Protein AF-A0A967T1H1-F1 (afdb_monomer)

Radius of gyration: 34.97 Å; Cα contacts (8 Å, |Δi|>4): 74; chains: 1; bounding box: 67×89×100 Å

Nearest PDB structures (foldseek):
  9bgm-assembly1_c  TM=2.180E-01  e=6.263E+00  Pseudomonas phage vB_PaeP_DEV

Mean predicted aligned error: 18.71 Å

Foldseek 3Di:
DDDDDDDDDDPDDPPDDDDDDDDPPDDDDDPDPPPPPPVVVVVLVVVLVVLCVVCVVLVHHSLQDPDDDPVCSVVVSVVSVVLSVVLVVVVVVVVVCQVVVQVVQLCCQPPVVVVCLVVVVDPDNDHDDNPDGDDDDDDRDDRDRDLVSLVVVLVVCVVVPVDDPLRSVCVSCVPDDSVVSVVVVVVVVVVVVVVVVVVVPPPPDPPDD

Secondary structure (DSSP, 8-state):
-------S-----TT-----PPPTTS-------------HHHHHHHHHHHHHHHHHHTT--GGGS----TTTHHHHHHHHHHHHHHHHHHHHHHHHHHHHHHHHHHHIIIIIHHHHHHTT-SS---PPPTT------PPPPPP---HHHHHHHHHHHHHHTSS-HHHHHHHH-TTS-HHHHHHHHHHHHHHHHHHHHHHTTTSSSSS--

Solvent-accessible surface area (backbone atoms only — not comparable to full-atom values): 13484 Å² total; per-residue (Å²): 136,86,81,85,80,89,71,92,80,87,78,87,59,100,82,71,81,83,82,81,84,77,67,95,89,63,82,80,91,72,90,76,77,84,70,81,80,73,58,62,68,60,53,51,52,51,50,52,52,51,50,39,52,52,31,51,76,71,73,39,73,63,78,65,59,73,88,73,44,89,86,47,39,67,61,52,52,50,52,52,51,55,50,50,57,51,49,55,51,48,54,56,47,50,58,52,46,57,55,51,50,47,55,49,51,50,44,40,61,72,54,47,49,57,52,36,42,75,67,63,76,44,95,63,77,80,75,74,59,97,81,68,77,82,86,86,83,77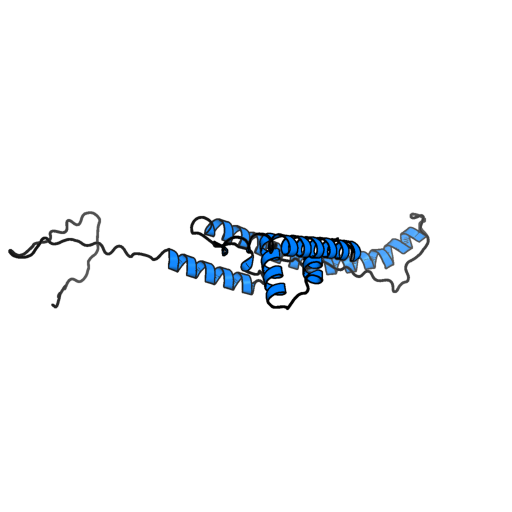,82,76,88,68,79,81,62,48,73,67,50,52,50,50,56,44,50,52,31,44,74,75,62,79,42,50,74,69,54,46,50,44,70,74,38,72,87,55,51,76,66,58,51,51,52,52,50,52,52,53,53,50,52,50,54,50,50,60,61,56,67,67,68,81,73,77,84,85,83,83,133

Sequence (209 aa):
MTIDADDEQLKLNPDTIINIKTDEGSDSASIQTLKPTVDIDKVIQLASSQISLWLTAKGIRPGAIGTMNKDSFASGVSKMIDESDTYESRVKQVEKYRKVEKEFWDKILKVYHPVWVANGAIDNSDIFTSTAYVQTVFPQPRPMQTRMELLKELDEAIGIGLESRRGALKALYPEWSDSEIDEKLAEIDAERTFNALFEVGDGEEQNRD

Structure (mmCIF, N/CA/C/O backbone):
data_AF-A0A967T1H1-F1
#
_entry.id   AF-A0A967T1H1-F1
#
loop_
_atom_site.group_PDB
_atom_site.id
_atom_site.type_symbol
_atom_site.label_atom_id
_atom_site.label_alt_id
_atom_site.label_comp_id
_atom_site.label_asym_id
_atom_site.label_entity_id
_atom_site.label_seq_id
_atom_site.pdbx_PDB_ins_code
_atom_site.Cartn_x
_atom_site.Cartn_y
_atom_site.Cartn_z
_atom_site.occupancy
_atom_site.B_iso_or_equiv
_atom_site.auth_seq_id
_atom_site.auth_comp_id
_atom_site.auth_asym_id
_atom_site.auth_atom_id
_atom_site.pdbx_PDB_model_num
ATOM 1 N N . MET A 1 1 ? -22.979 -22.324 57.900 1.00 33.91 1 MET A N 1
ATOM 2 C CA . MET A 1 1 ? -24.117 -23.236 57.691 1.00 33.91 1 MET A CA 1
ATOM 3 C C . MET A 1 1 ? -23.657 -24.245 56.662 1.00 33.91 1 MET A C 1
ATOM 5 O O . MET A 1 1 ? -23.422 -23.872 55.522 1.00 33.91 1 MET A O 1
ATOM 9 N N . THR A 1 2 ? -23.342 -25.450 57.114 1.00 29.55 2 THR A N 1
ATOM 10 C CA . THR A 1 2 ? -22.938 -26.575 56.270 1.00 29.55 2 THR A CA 1
ATOM 11 C C . THR A 1 2 ? -24.177 -27.089 55.551 1.00 29.55 2 THR A C 1
ATOM 13 O O . THR A 1 2 ? -25.144 -27.464 56.207 1.00 29.55 2 THR A O 1
ATOM 16 N N . ILE A 1 3 ? -24.168 -27.050 54.221 1.00 33.88 3 ILE A N 1
ATOM 17 C CA . ILE A 1 3 ? -25.129 -27.798 53.415 1.00 33.88 3 ILE A CA 1
ATOM 18 C C . ILE A 1 3 ? -24.412 -29.098 53.079 1.00 33.88 3 ILE A C 1
ATOM 20 O O . ILE A 1 3 ? -23.530 -29.112 52.223 1.00 33.88 3 ILE A O 1
ATOM 24 N N . ASP A 1 4 ? -24.730 -30.141 53.839 1.00 35.09 4 ASP A N 1
ATOM 25 C CA . ASP A 1 4 ? -24.382 -31.513 53.487 1.00 35.09 4 ASP A CA 1
ATOM 26 C C . ASP A 1 4 ? -25.378 -31.948 52.412 1.00 35.09 4 ASP A C 1
ATOM 28 O O . ASP A 1 4 ? -26.580 -32.045 52.667 1.00 35.09 4 ASP A O 1
ATOM 32 N N . ALA A 1 5 ? -24.889 -32.111 51.188 1.00 39.16 5 ALA A N 1
ATOM 33 C CA . ALA A 1 5 ? -25.647 -32.668 50.081 1.00 39.16 5 ALA A CA 1
ATOM 34 C C . ALA A 1 5 ? -24.894 -33.910 49.611 1.00 39.16 5 ALA A C 1
ATOM 36 O O . ALA A 1 5 ? -24.026 -33.840 48.743 1.00 39.16 5 ALA A O 1
ATOM 37 N N . ASP A 1 6 ? -25.202 -35.024 50.263 1.00 42.44 6 ASP A N 1
ATOM 38 C CA . ASP A 1 6 ? -24.788 -36.355 49.849 1.00 42.44 6 ASP A CA 1
ATOM 39 C C . ASP A 1 6 ? -25.800 -36.831 48.799 1.00 42.44 6 ASP A C 1
ATOM 41 O O . ASP A 1 6 ? -26.953 -37.084 49.143 1.00 42.44 6 ASP A O 1
ATOM 45 N N . ASP A 1 7 ? -25.417 -36.859 47.518 1.00 42.22 7 ASP A N 1
ATOM 46 C CA . ASP A 1 7 ? -25.949 -37.871 46.598 1.00 42.22 7 ASP A CA 1
ATOM 47 C C . ASP A 1 7 ? -25.083 -37.997 45.335 1.00 42.22 7 ASP A C 1
ATOM 49 O O . ASP A 1 7 ? -25.015 -37.116 44.465 1.00 42.22 7 ASP A O 1
ATOM 53 N N . GLU A 1 8 ? -24.399 -39.132 45.242 1.00 42.75 8 GLU A N 1
ATOM 54 C CA . GLU A 1 8 ? -23.723 -39.601 44.044 1.00 42.75 8 GLU A CA 1
ATOM 55 C C . GLU A 1 8 ? -24.776 -39.921 42.961 1.00 42.75 8 GLU A C 1
ATOM 57 O O . GLU A 1 8 ? -25.656 -40.747 43.162 1.00 42.75 8 GLU A O 1
ATOM 62 N N . GLN A 1 9 ? -24.617 -39.352 41.757 1.00 40.56 9 GLN A N 1
ATOM 63 C CA . GLN A 1 9 ? -25.356 -39.682 40.515 1.00 40.56 9 GLN A CA 1
ATOM 64 C C . GLN A 1 9 ? -26.673 -38.937 40.213 1.00 40.56 9 GLN A C 1
ATOM 66 O O . GLN A 1 9 ? -27.691 -39.534 39.861 1.00 40.56 9 GLN A O 1
ATOM 71 N N . LEU A 1 10 ? -26.622 -37.608 40.110 1.00 40.12 10 LEU A N 1
ATOM 72 C CA . LEU A 1 10 ? -27.646 -36.853 39.373 1.00 40.12 10 LEU A CA 1
ATOM 73 C C . LEU A 1 10 ? -27.460 -36.987 37.845 1.00 40.12 10 LEU A C 1
ATOM 75 O O . LEU A 1 10 ? -26.842 -36.149 37.189 1.00 40.12 10 LEU A O 1
ATOM 79 N N . LYS A 1 11 ? -28.024 -38.049 37.252 1.00 45.75 11 LYS A N 1
ATOM 80 C CA . LYS A 1 11 ? -28.334 -38.103 35.810 1.00 45.75 11 LYS A CA 1
ATOM 81 C C . LYS A 1 11 ? -29.715 -37.490 35.572 1.00 45.75 11 LYS A C 1
ATOM 83 O O . LYS A 1 11 ? -30.735 -38.119 35.836 1.00 45.75 11 LYS A O 1
ATOM 88 N N . LEU A 1 12 ? -29.742 -36.261 35.063 1.00 51.34 12 LEU A N 1
ATOM 89 C CA . LEU A 1 12 ? -30.973 -35.554 34.701 1.00 51.34 12 LEU A CA 1
ATOM 90 C C . LEU A 1 12 ? -31.535 -36.088 33.372 1.00 51.34 12 LEU A C 1
ATOM 92 O O . LEU A 1 12 ? -30.901 -35.955 32.327 1.00 51.34 12 LEU A O 1
ATOM 96 N N . ASN A 1 13 ? -32.732 -36.678 33.433 1.00 39.47 13 ASN A N 1
ATOM 97 C CA . ASN A 1 13 ? -33.585 -37.030 32.294 1.00 39.47 13 ASN A CA 1
ATOM 98 C C . ASN A 1 13 ? -34.817 -36.093 32.263 1.00 39.47 13 ASN A C 1
ATOM 100 O O . ASN A 1 13 ? -35.142 -35.500 33.292 1.00 39.47 13 ASN A O 1
ATOM 104 N N . PRO A 1 14 ? -35.519 -35.949 31.121 1.00 46.34 14 PRO A N 1
ATOM 105 C CA . PRO A 1 14 ? -36.507 -34.880 30.900 1.00 46.34 14 PRO A CA 1
ATOM 106 C C . PRO A 1 14 ? -37.781 -34.932 31.762 1.00 46.34 14 PRO A C 1
ATOM 108 O O . PRO A 1 14 ? -38.516 -33.952 31.780 1.00 46.34 14 PRO A O 1
ATOM 111 N N . ASP A 1 15 ? -38.026 -36.031 32.480 1.00 40.38 15 ASP A N 1
ATOM 112 C CA . ASP A 1 15 ? -39.250 -36.263 33.267 1.00 40.38 15 ASP A CA 1
ATOM 113 C C . ASP A 1 15 ? -39.022 -36.237 34.791 1.00 40.38 15 ASP A C 1
ATOM 115 O O . ASP A 1 15 ? -39.793 -36.808 35.566 1.00 40.38 15 ASP A O 1
ATOM 119 N N . THR A 1 16 ? -37.963 -35.583 35.273 1.00 47.4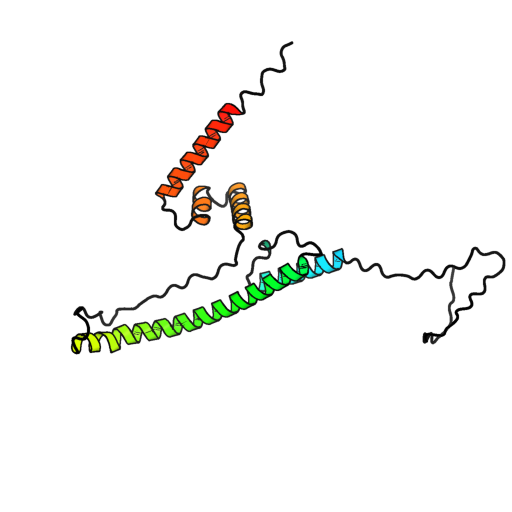7 16 THR A N 1
ATOM 120 C CA . THR A 1 16 ? -37.719 -35.501 36.720 1.00 47.47 16 THR A CA 1
ATOM 121 C C . THR A 1 16 ? -38.554 -34.387 37.362 1.00 47.47 16 THR A C 1
ATOM 123 O O . THR A 1 16 ? -38.209 -33.208 37.290 1.00 47.47 16 THR A O 1
ATOM 126 N N . ILE A 1 17 ? -39.635 -34.763 38.053 1.00 47.03 17 ILE A N 1
ATOM 127 C CA . ILE A 1 17 ? -40.359 -33.878 38.978 1.00 47.03 17 ILE A CA 1
ATOM 128 C C . ILE A 1 17 ? -39.532 -33.758 40.264 1.00 47.03 17 ILE A C 1
ATOM 130 O O . ILE A 1 17 ? -39.438 -34.702 41.048 1.00 47.03 17 ILE A O 1
ATOM 134 N N . ILE A 1 18 ? -38.927 -32.591 40.486 1.00 54.41 18 ILE A N 1
ATOM 135 C CA . ILE A 1 18 ? -38.198 -32.279 41.720 1.00 54.41 18 ILE A CA 1
ATOM 136 C C . ILE A 1 18 ? -39.224 -31.857 42.777 1.00 54.41 18 ILE A C 1
ATOM 138 O O . ILE A 1 18 ? -39.737 -30.740 42.743 1.00 54.41 18 ILE A O 1
ATOM 142 N N . ASN A 1 19 ? -39.542 -32.754 43.711 1.00 49.72 19 ASN A N 1
ATOM 143 C CA . ASN A 1 19 ? -40.401 -32.437 44.852 1.00 49.72 19 ASN A CA 1
ATOM 144 C C . ASN A 1 19 ? -39.545 -31.897 46.003 1.00 49.72 19 ASN A C 1
ATOM 146 O O . ASN A 1 19 ? -38.902 -32.659 46.724 1.00 49.72 19 ASN A O 1
ATOM 150 N N . ILE A 1 20 ? -39.538 -30.576 46.168 1.00 56.19 20 ILE A N 1
ATOM 151 C CA . ILE A 1 20 ? -38.845 -29.907 47.271 1.00 56.19 20 ILE A CA 1
ATOM 152 C C . ILE A 1 20 ? -39.783 -29.910 48.479 1.00 56.19 20 ILE A C 1
ATOM 154 O O . ILE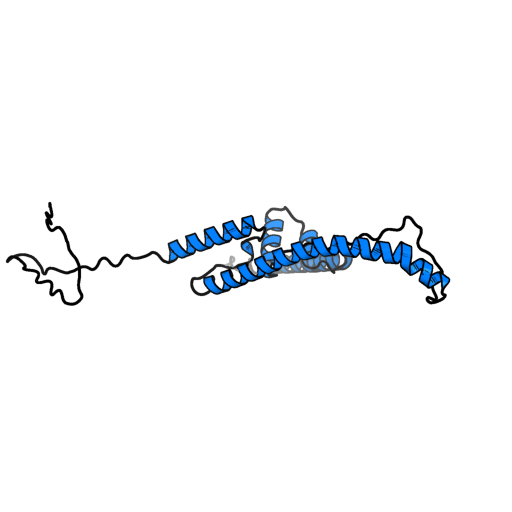 A 1 20 ? -40.810 -29.235 48.472 1.00 56.19 20 ILE A O 1
ATOM 158 N N . LYS A 1 21 ? -39.448 -30.685 49.515 1.00 48.69 21 LYS A N 1
ATOM 159 C CA . LYS A 1 21 ? -40.119 -30.582 50.816 1.00 48.69 21 LYS A CA 1
ATOM 160 C C . LYS A 1 21 ? -39.509 -29.420 51.596 1.00 48.69 21 LYS A C 1
ATOM 162 O O . LYS A 1 21 ? -38.318 -29.440 51.889 1.00 48.69 21 LYS A O 1
ATOM 167 N N . THR A 1 22 ? -40.323 -28.427 51.925 1.00 47.31 22 THR A N 1
ATOM 168 C CA . THR A 1 22 ? -40.002 -27.363 52.884 1.00 47.31 22 THR A CA 1
ATOM 169 C C . THR A 1 22 ? -40.418 -27.805 54.284 1.00 47.31 22 THR A C 1
ATOM 171 O O . THR A 1 22 ? -41.558 -28.224 54.474 1.00 47.31 22 THR A O 1
ATOM 174 N N . ASP A 1 23 ? -39.510 -27.711 55.258 1.00 46.59 23 ASP A N 1
ATOM 175 C CA . ASP A 1 23 ? -39.850 -27.878 56.676 1.00 46.59 23 ASP A CA 1
ATOM 176 C C . ASP A 1 23 ? -40.586 -26.624 57.184 1.00 46.59 23 ASP A C 1
ATOM 178 O O . ASP A 1 23 ? -40.265 -25.494 56.784 1.00 46.59 23 ASP A O 1
ATOM 182 N N . GLU A 1 24 ? -41.600 -26.832 58.031 1.00 48.62 24 GLU A N 1
ATOM 183 C CA . GLU A 1 24 ? -42.488 -25.785 58.554 1.00 48.62 24 GLU A CA 1
ATOM 184 C C . GLU A 1 24 ? -41.688 -24.706 59.300 1.00 48.62 24 GLU A C 1
ATOM 186 O O . GLU A 1 24 ? -41.201 -24.915 60.410 1.00 48.62 24 GLU A O 1
ATOM 191 N N . GLY A 1 25 ? -41.564 -23.530 58.675 1.00 53.28 25 GLY A N 1
ATOM 192 C CA . GLY A 1 25 ? -40.903 -22.354 59.252 1.00 53.28 25 GLY A CA 1
ATOM 193 C C . GLY A 1 25 ? -39.890 -21.645 58.349 1.00 53.28 25 GLY A C 1
ATOM 194 O O . GLY A 1 25 ? -39.304 -20.657 58.785 1.00 53.28 25 GLY A O 1
ATOM 195 N N . SER A 1 26 ? -39.675 -22.102 57.112 1.00 50.41 26 SER A N 1
ATOM 196 C CA . SER A 1 26 ? -38.755 -21.454 56.165 1.00 50.41 26 SER A CA 1
ATOM 197 C C . SER A 1 26 ? -39.477 -20.848 54.957 1.00 50.41 26 SER A C 1
ATOM 199 O O . SER A 1 26 ? -40.355 -21.477 54.364 1.00 50.41 26 SER A O 1
ATOM 201 N N . ASP A 1 27 ? -39.113 -19.605 54.621 1.00 55.31 27 ASP A N 1
ATOM 202 C CA . ASP A 1 27 ? -39.604 -18.881 53.446 1.00 55.31 27 ASP A CA 1
ATOM 203 C C . ASP A 1 27 ? -39.364 -19.696 52.166 1.00 55.31 27 ASP A C 1
ATOM 205 O O . ASP A 1 27 ? -38.315 -20.312 51.981 1.00 55.31 27 ASP A O 1
ATOM 209 N N . SER A 1 28 ? -40.370 -19.686 51.290 1.00 51.50 28 SER A N 1
ATOM 210 C CA . SER A 1 28 ? -40.484 -20.435 50.032 1.00 51.50 28 SER A CA 1
ATOM 211 C C . SER A 1 28 ? -39.150 -20.788 49.353 1.00 51.50 28 SER A C 1
ATOM 213 O O . SER A 1 28 ? -38.421 -19.904 48.893 1.00 51.50 28 SER A O 1
ATOM 215 N N . ALA A 1 29 ? -38.871 -22.087 49.206 1.00 52.75 29 ALA A N 1
ATOM 216 C CA . ALA A 1 29 ? -37.722 -22.580 48.453 1.00 52.75 29 ALA A CA 1
ATOM 217 C C . ALA A 1 29 ? -37.815 -22.149 46.976 1.00 52.75 29 ALA A C 1
ATOM 219 O O . ALA A 1 29 ? -38.695 -22.590 46.238 1.00 52.75 29 ALA A O 1
ATOM 220 N N . SER A 1 30 ? -36.899 -21.278 46.542 1.00 54.66 30 SER A N 1
ATOM 221 C CA . SER A 1 30 ? -36.782 -20.842 45.148 1.00 54.66 30 SER A CA 1
ATOM 222 C C . SER A 1 30 ? -35.631 -21.579 44.463 1.00 54.66 30 SER A C 1
ATOM 224 O O . SER A 1 30 ? -34.483 -21.514 44.900 1.00 54.66 30 SER A O 1
ATOM 226 N N . ILE A 1 31 ? -35.926 -22.285 43.368 1.00 54.78 31 ILE A N 1
ATOM 227 C CA . ILE A 1 31 ? -34.895 -22.833 42.479 1.00 54.78 31 ILE A CA 1
ATOM 228 C C . ILE A 1 31 ? -34.315 -21.654 41.697 1.00 54.78 31 ILE A C 1
ATOM 230 O O . ILE A 1 31 ? -34.855 -21.239 40.671 1.00 54.78 31 ILE A O 1
ATOM 234 N N . GLN A 1 32 ? -33.227 -21.073 42.196 1.00 55.12 32 GLN A N 1
ATOM 235 C CA . GLN A 1 32 ? -32.485 -20.067 41.447 1.00 55.12 32 GLN A CA 1
ATOM 236 C C . GLN A 1 32 ? -31.586 -20.781 40.439 1.00 55.12 32 GLN A C 1
ATOM 238 O O . GLN A 1 32 ? -30.546 -21.339 40.782 1.00 55.12 32 GLN A O 1
ATOM 243 N N . THR A 1 33 ? -31.985 -20.778 39.169 1.00 59.50 33 THR A N 1
ATOM 244 C CA . THR A 1 33 ? -31.076 -21.143 38.081 1.00 59.50 33 THR A CA 1
ATOM 245 C C . THR A 1 33 ? -29.938 -20.128 38.035 1.00 59.50 33 THR A C 1
ATOM 247 O O . THR A 1 33 ? -30.158 -18.977 37.649 1.00 59.50 33 THR A O 1
ATOM 250 N N . LEU A 1 34 ? -28.723 -20.557 38.384 1.00 51.47 34 LEU A N 1
ATOM 251 C CA . LEU A 1 34 ? -27.481 -19.875 38.025 1.00 51.47 34 LEU A CA 1
ATOM 252 C C . LEU A 1 34 ? -27.396 -19.842 36.495 1.00 51.47 34 LEU A C 1
ATOM 254 O O . LEU A 1 34 ? -26.854 -20.749 35.870 1.00 51.47 34 LEU A O 1
ATOM 258 N N . LYS A 1 35 ? -27.973 -18.814 35.867 1.00 54.38 35 LYS A N 1
ATOM 259 C CA . LYS A 1 35 ? -27.638 -18.493 34.481 1.00 54.38 35 LYS A CA 1
ATOM 260 C C . LYS A 1 35 ? -26.206 -17.966 34.514 1.00 54.38 35 LYS A C 1
ATOM 262 O O . LYS A 1 35 ? -26.003 -16.906 35.107 1.00 54.38 35 LYS A O 1
ATOM 267 N N . PRO A 1 36 ? -25.213 -18.659 33.929 1.00 58.03 36 PRO A N 1
ATOM 268 C CA . PRO A 1 36 ? -23.896 -18.067 33.793 1.00 58.03 36 PRO A CA 1
ATOM 269 C C . PRO A 1 36 ? -24.061 -16.807 32.944 1.00 58.03 36 PRO A C 1
ATOM 271 O O . PRO A 1 36 ? -24.404 -16.875 31.763 1.00 58.03 36 PRO A O 1
ATOM 274 N N . THR A 1 37 ? -23.879 -15.640 33.556 1.00 54.41 37 THR A N 1
ATOM 275 C CA . THR A 1 37 ? -23.784 -14.377 32.833 1.00 54.41 37 THR A CA 1
ATOM 276 C C . THR A 1 37 ? -22.439 -14.390 32.128 1.00 54.41 37 THR A C 1
ATOM 278 O O . THR A 1 37 ? -21.430 -13.952 32.679 1.00 54.41 37 THR A O 1
ATOM 281 N N . VAL A 1 38 ? -22.392 -14.988 30.938 1.00 63.84 38 VAL A N 1
ATOM 282 C CA . VAL A 1 38 ? -21.219 -14.864 30.080 1.00 63.84 38 VAL A CA 1
ATOM 283 C C . VAL A 1 38 ? -21.150 -13.400 29.683 1.00 63.84 38 VAL A C 1
ATOM 285 O O . VAL A 1 38 ? -22.056 -12.875 29.039 1.00 63.84 38 VAL A O 1
ATOM 288 N N . ASP A 1 39 ? -20.100 -12.729 30.137 1.00 71.38 39 ASP A N 1
ATOM 289 C CA . ASP A 1 39 ? -19.837 -11.338 29.807 1.00 71.38 39 ASP A CA 1
ATOM 290 C C . ASP A 1 39 ? -19.382 -11.272 28.342 1.00 71.38 39 ASP A C 1
ATOM 292 O O . ASP A 1 39 ? -18.203 -11.430 28.016 1.00 71.38 39 ASP A O 1
ATOM 296 N N . ILE A 1 40 ? -20.360 -11.140 27.443 1.00 71.88 40 ILE A N 1
ATOM 297 C CA . ILE A 1 40 ? -20.157 -11.113 25.990 1.00 71.88 40 ILE A CA 1
ATOM 298 C C . ILE A 1 40 ? -19.193 -9.981 25.610 1.00 71.88 40 ILE A C 1
ATOM 300 O O . ILE A 1 40 ? -18.413 -10.134 24.674 1.00 71.88 40 ILE A O 1
ATOM 304 N N . ASP A 1 41 ? -19.201 -8.871 26.350 1.00 74.44 41 ASP A N 1
ATOM 305 C CA . ASP A 1 41 ? -18.308 -7.739 26.108 1.00 74.44 41 ASP A CA 1
ATOM 306 C C . ASP A 1 41 ? -16.844 -8.116 26.343 1.00 74.44 41 ASP A C 1
ATOM 308 O O . ASP A 1 41 ? -15.994 -7.840 25.495 1.00 74.44 41 ASP A O 1
ATOM 312 N N . LYS A 1 42 ? -16.547 -8.854 27.420 1.00 75.62 42 LYS A N 1
ATOM 313 C CA . LYS A 1 42 ? -15.188 -9.365 27.668 1.00 75.62 42 LYS A CA 1
ATOM 314 C C . LYS A 1 42 ? -14.735 -10.383 26.626 1.00 75.62 42 LYS A C 1
ATOM 316 O O . LYS A 1 42 ? -13.568 -10.380 26.238 1.00 75.62 42 LYS A O 1
ATOM 321 N N . VAL A 1 43 ? -15.635 -11.249 26.158 1.00 76.00 43 VAL A N 1
ATOM 322 C CA . VAL A 1 43 ? -15.308 -12.235 25.113 1.00 76.00 43 VAL A CA 1
ATOM 323 C C . VAL A 1 43 ? -15.000 -11.537 23.788 1.00 76.00 43 VAL A C 1
ATOM 325 O O . VAL A 1 43 ? -14.018 -11.878 23.131 1.00 76.00 43 VAL A O 1
ATOM 328 N N . ILE A 1 44 ? -15.783 -10.520 23.421 1.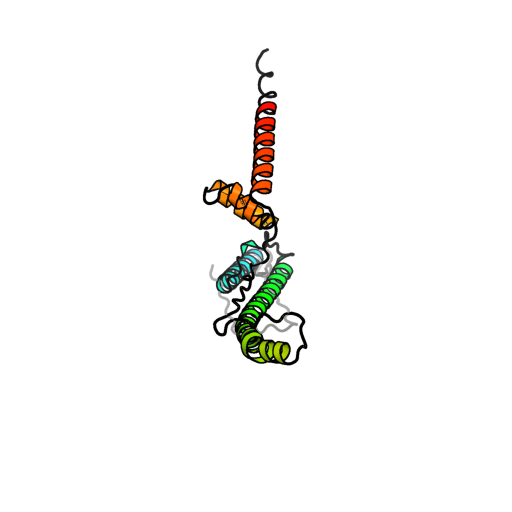00 73.81 44 ILE A N 1
ATOM 329 C CA . ILE A 1 44 ? -15.539 -9.720 22.215 1.00 73.81 44 ILE A CA 1
ATOM 330 C C . ILE A 1 44 ? -14.237 -8.931 22.347 1.00 73.81 44 ILE A C 1
ATOM 332 O O . ILE A 1 44 ? -13.443 -8.920 21.413 1.00 73.81 44 ILE A O 1
ATOM 336 N N . GLN A 1 45 ? -13.954 -8.347 23.512 1.00 78.19 45 GLN A N 1
ATOM 337 C CA . GLN A 1 45 ? -12.693 -7.645 23.752 1.00 78.19 45 GLN A CA 1
ATOM 338 C C . GLN A 1 45 ? -11.479 -8.577 23.612 1.00 78.19 45 GLN A C 1
ATOM 340 O O . GLN A 1 45 ? -10.477 -8.206 22.995 1.00 78.19 45 GLN A O 1
ATOM 345 N N . LEU A 1 46 ? -11.575 -9.805 24.129 1.00 80.25 46 LEU A N 1
ATOM 346 C CA . LEU A 1 46 ? -10.530 -10.812 23.968 1.00 80.25 46 LEU A CA 1
ATOM 347 C C . LEU A 1 46 ? -10.355 -11.196 22.492 1.00 80.25 46 LEU A C 1
ATOM 349 O O . LEU A 1 46 ? -9.224 -11.227 22.005 1.00 80.25 46 LEU A O 1
ATOM 353 N N . ALA A 1 47 ? -11.452 -11.424 21.768 1.00 75.25 47 ALA A N 1
ATOM 354 C CA . ALA A 1 47 ? -11.421 -11.755 20.346 1.00 75.25 47 ALA A CA 1
ATOM 355 C C . ALA A 1 47 ? -10.794 -10.624 19.509 1.00 75.25 47 ALA A C 1
ATOM 357 O O . ALA A 1 47 ? -9.889 -10.879 18.716 1.00 75.25 47 ALA A O 1
ATOM 358 N N . SER A 1 48 ? -11.175 -9.367 19.753 1.00 72.50 48 SER A N 1
ATOM 359 C CA . SER A 1 48 ? -10.559 -8.188 19.129 1.00 72.50 48 SER A CA 1
ATOM 360 C C . SER A 1 48 ? -9.053 -8.116 19.394 1.00 72.50 48 SER A C 1
ATOM 362 O O . SER A 1 48 ? -8.278 -7.801 18.487 1.00 72.50 48 SER A O 1
ATOM 364 N N . SER A 1 49 ? -8.614 -8.445 20.615 1.00 78.00 49 SER A N 1
ATOM 365 C CA . SER A 1 49 ? -7.190 -8.447 20.978 1.00 78.00 49 SER A CA 1
ATOM 366 C C . SER A 1 49 ? -6.396 -9.520 20.223 1.00 78.00 49 SER A C 1
ATOM 368 O O . SER A 1 49 ? -5.304 -9.251 19.723 1.00 78.00 49 SER A O 1
ATOM 370 N N . GLN A 1 50 ? -6.969 -10.716 20.065 1.00 79.06 50 GLN A N 1
ATOM 371 C CA . GLN A 1 50 ? -6.339 -11.835 19.362 1.00 79.06 50 GLN A CA 1
ATOM 372 C C . GLN A 1 50 ? -6.256 -11.581 17.857 1.00 79.06 50 GLN A C 1
ATOM 374 O O . GLN A 1 50 ? -5.226 -11.856 17.245 1.00 79.06 50 GLN A O 1
ATOM 379 N N . ILE A 1 51 ? -7.303 -10.998 17.270 1.00 74.06 51 ILE A N 1
ATOM 380 C CA . ILE A 1 51 ? -7.320 -10.610 15.856 1.00 74.06 51 ILE A CA 1
ATOM 381 C C . ILE A 1 51 ? -6.308 -9.493 15.604 1.00 74.06 51 ILE A C 1
ATOM 383 O O . ILE A 1 51 ? -5.515 -9.593 14.675 1.00 74.06 51 ILE A O 1
ATOM 387 N N . SER A 1 52 ? -6.244 -8.480 16.470 1.00 72.44 52 SER A N 1
ATOM 388 C CA . SER A 1 52 ? -5.245 -7.407 16.363 1.00 72.44 52 SER A CA 1
ATOM 389 C C . SER A 1 52 ? -3.809 -7.938 16.451 1.00 72.44 52 SER A C 1
ATOM 391 O O . SER A 1 52 ? -2.936 -7.503 15.696 1.00 72.4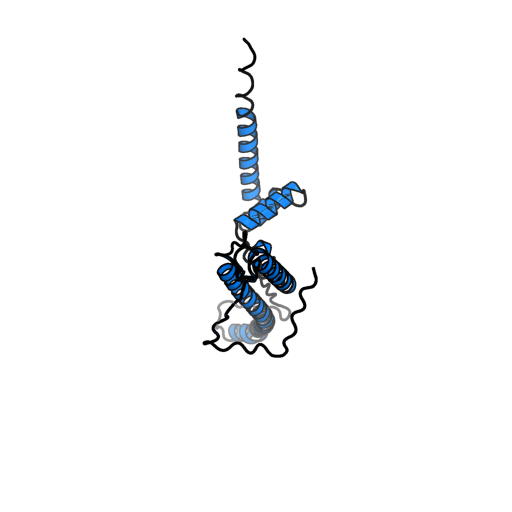4 52 SER A O 1
ATOM 393 N N . LEU A 1 53 ? -3.561 -8.914 17.330 1.00 78.50 53 LEU A N 1
ATOM 394 C CA . LEU A 1 53 ? -2.268 -9.589 17.437 1.00 78.50 53 LEU A CA 1
ATOM 395 C C . LEU A 1 53 ? -1.940 -10.394 16.170 1.00 78.50 53 LEU A C 1
ATOM 397 O O . LEU A 1 53 ? -0.825 -10.303 15.658 1.00 78.50 53 LEU A O 1
ATOM 401 N N . TRP A 1 54 ? -2.907 -11.144 15.638 1.00 76.81 54 TRP A N 1
ATOM 402 C CA . TRP A 1 54 ? -2.747 -11.910 14.400 1.00 76.81 54 TRP A CA 1
ATOM 403 C C . TRP A 1 54 ? -2.469 -11.006 13.191 1.00 76.81 54 TRP A C 1
ATOM 405 O O . TRP A 1 54 ? -1.554 -11.280 12.418 1.00 76.81 54 TRP A O 1
ATOM 415 N N . LEU A 1 55 ? -3.183 -9.884 13.074 1.00 68.38 55 LEU A N 1
ATOM 416 C CA . LEU A 1 55 ? -2.976 -8.886 12.022 1.00 68.38 55 LEU A CA 1
ATOM 417 C C . LEU A 1 55 ? -1.598 -8.232 12.121 1.00 68.38 55 LEU A C 1
ATOM 419 O O . LEU A 1 55 ? -0.889 -8.136 11.120 1.00 68.38 55 LEU A O 1
ATOM 423 N N . THR A 1 56 ? -1.173 -7.879 13.336 1.00 69.69 56 THR A N 1
ATOM 424 C CA . THR A 1 56 ? 0.175 -7.349 13.580 1.00 69.69 56 THR A CA 1
ATOM 425 C C . THR A 1 56 ? 1.243 -8.366 13.167 1.00 69.69 56 THR A C 1
ATOM 427 O O . THR A 1 56 ? 2.215 -8.002 12.508 1.00 69.69 56 THR A O 1
ATOM 430 N N . ALA A 1 57 ? 1.040 -9.654 13.465 1.00 72.25 57 ALA A N 1
ATOM 431 C CA . ALA A 1 57 ? 1.941 -10.726 13.037 1.00 72.25 57 ALA A CA 1
ATOM 432 C C . ALA A 1 57 ? 1.971 -10.924 11.507 1.00 72.25 57 ALA A C 1
ATOM 434 O O . ALA A 1 57 ? 2.968 -11.404 10.968 1.00 72.25 57 ALA A O 1
ATOM 435 N N . LYS A 1 58 ? 0.902 -10.539 10.802 1.00 66.12 58 LYS A N 1
ATOM 436 C CA . LYS A 1 58 ? 0.792 -10.563 9.334 1.00 66.12 58 LYS A CA 1
ATOM 437 C C . LYS A 1 58 ? 1.194 -9.245 8.660 1.00 66.12 58 LYS A C 1
ATOM 439 O O . LYS A 1 58 ? 1.179 -9.168 7.435 1.00 66.12 58 LYS A O 1
ATOM 444 N N . GLY A 1 59 ? 1.599 -8.231 9.428 1.00 60.91 59 GLY A N 1
ATOM 445 C CA . GLY A 1 59 ? 2.023 -6.926 8.909 1.00 60.91 59 GLY A CA 1
ATOM 446 C C . GLY A 1 59 ? 0.874 -5.986 8.523 1.00 60.91 59 GLY A C 1
ATOM 447 O O . GLY A 1 59 ? 1.112 -4.973 7.868 1.00 60.91 59 GLY A O 1
ATOM 448 N N . ILE A 1 60 ? -0.358 -6.293 8.932 1.00 64.88 60 ILE A N 1
ATOM 449 C CA . ILE A 1 60 ? -1.546 -5.468 8.691 1.00 64.88 60 ILE A CA 1
ATOM 450 C C . ILE A 1 60 ? -1.797 -4.641 9.952 1.00 64.88 60 ILE A C 1
ATOM 452 O O . ILE A 1 60 ? -1.983 -5.189 11.038 1.00 64.88 60 ILE A O 1
ATOM 456 N N . ARG A 1 61 ? -1.766 -3.307 9.833 1.00 60.34 61 ARG A N 1
ATOM 457 C CA . ARG A 1 61 ? -1.994 -2.418 10.981 1.00 60.34 61 ARG A CA 1
ATOM 458 C C . ARG A 1 61 ? -3.464 -2.513 11.428 1.00 60.34 61 ARG A C 1
ATOM 460 O O . ARG A 1 61 ? -4.340 -2.225 10.617 1.00 60.34 61 ARG A O 1
ATOM 467 N N . PRO A 1 62 ? -3.752 -2.833 12.706 1.00 53.56 62 PRO A N 1
ATOM 468 C CA . PRO A 1 62 ? -5.127 -2.963 13.209 1.00 53.56 62 PRO A CA 1
ATOM 469 C C . PRO A 1 62 ? -5.945 -1.662 13.198 1.00 53.56 62 PRO A C 1
ATOM 471 O O . PRO A 1 62 ? -7.161 -1.710 13.344 1.00 53.56 62 PRO A O 1
ATOM 474 N N . GLY A 1 63 ? -5.293 -0.505 13.028 1.00 53.78 63 GLY A N 1
ATOM 475 C CA . GLY A 1 63 ? -5.933 0.815 13.038 1.00 53.78 63 GLY A CA 1
ATOM 476 C C . GLY A 1 63 ? -6.870 1.101 11.860 1.00 53.78 63 GLY A C 1
ATOM 477 O O . GLY A 1 63 ? -7.489 2.154 11.861 1.00 53.78 63 GLY A O 1
ATOM 478 N N . ALA A 1 64 ? -6.983 0.184 10.891 1.00 51.44 64 ALA A N 1
ATOM 479 C CA . ALA A 1 64 ? -7.851 0.315 9.718 1.00 51.44 64 ALA A CA 1
ATOM 480 C C . ALA A 1 64 ? -9.354 0.107 10.007 1.00 51.44 64 ALA A C 1
ATOM 482 O O . ALA A 1 64 ? -10.178 0.131 9.090 1.00 51.44 64 ALA A O 1
ATOM 483 N N . ILE A 1 65 ? -9.721 -0.197 11.259 1.00 52.44 65 ILE A N 1
ATOM 484 C CA . ILE A 1 65 ? -11.101 -0.517 11.620 1.00 52.44 65 ILE A CA 1
ATOM 485 C C . ILE A 1 65 ? -11.521 0.310 12.829 1.00 52.44 65 ILE A C 1
ATOM 487 O O . ILE A 1 65 ? -11.076 0.088 13.955 1.00 52.44 65 ILE A O 1
ATOM 491 N N . GLY A 1 66 ? -12.413 1.269 12.570 1.00 55.88 66 GLY A N 1
ATOM 492 C CA . GLY A 1 66 ? -13.135 2.017 13.592 1.00 55.88 66 GLY A CA 1
ATOM 493 C C . GLY A 1 66 ? -13.767 1.108 14.650 1.00 55.88 66 GLY A C 1
ATOM 494 O O . GLY A 1 66 ? -13.966 -0.086 14.433 1.00 55.88 66 GLY A O 1
ATOM 495 N N . THR A 1 67 ? -14.073 1.690 15.809 1.00 57.16 67 THR A N 1
ATOM 496 C CA . THR A 1 67 ? -14.633 1.026 16.997 1.00 57.16 67 THR A CA 1
ATOM 497 C C . THR A 1 67 ? -15.576 -0.131 16.647 1.00 57.16 67 THR A C 1
ATOM 499 O O . THR A 1 67 ? -16.698 0.065 16.178 1.00 57.16 67 THR A O 1
ATOM 502 N N . MET A 1 68 ? -15.095 -1.360 16.855 1.00 59.00 68 MET A N 1
ATOM 503 C CA . MET A 1 68 ? -15.857 -2.577 16.595 1.00 59.00 68 MET A CA 1
ATOM 504 C C . MET A 1 68 ? -16.981 -2.703 17.628 1.00 59.00 68 MET A C 1
ATOM 506 O O . MET A 1 68 ? -16.738 -3.065 18.778 1.00 59.00 68 MET A O 1
ATOM 510 N N . ASN A 1 69 ? -18.215 -2.415 17.217 1.00 58.78 69 ASN A N 1
ATOM 511 C CA . ASN A 1 69 ? -19.413 -2.720 17.996 1.00 58.78 69 ASN A CA 1
ATOM 512 C C . ASN A 1 69 ? -19.849 -4.171 17.732 1.00 58.78 69 ASN A C 1
ATOM 514 O O . ASN A 1 69 ? -19.496 -4.753 16.703 1.00 58.78 69 ASN A O 1
ATOM 518 N N . LYS A 1 70 ? -20.647 -4.762 18.638 1.00 57.22 70 LYS A N 1
ATOM 519 C CA . LYS A 1 70 ? -21.112 -6.165 18.534 1.00 57.22 70 LYS A CA 1
ATOM 520 C C . LYS A 1 70 ? -21.738 -6.499 17.172 1.00 57.22 70 LYS A C 1
ATOM 522 O O . LYS A 1 70 ? -21.527 -7.597 16.667 1.00 57.22 70 LYS A O 1
ATOM 527 N N . ASP A 1 71 ? -22.425 -5.536 16.560 1.00 62.25 71 ASP A N 1
ATOM 528 C CA . ASP A 1 71 ? -23.102 -5.708 15.269 1.00 62.25 71 ASP A CA 1
ATOM 529 C C . ASP A 1 71 ? -22.157 -5.617 14.058 1.00 62.25 71 ASP A C 1
ATOM 531 O O . ASP A 1 71 ? -22.419 -6.215 13.016 1.00 62.25 71 ASP A O 1
ATOM 535 N N . SER A 1 72 ? -21.039 -4.893 14.175 1.00 59.81 72 SER A N 1
ATOM 536 C CA . SER A 1 72 ? -20.078 -4.689 13.081 1.00 59.81 72 SER A CA 1
ATOM 537 C C . SER A 1 72 ? -18.851 -5.601 13.160 1.00 59.81 72 SER A C 1
ATOM 539 O O . SER A 1 72 ? -18.098 -5.689 12.188 1.00 59.81 72 SER A O 1
ATOM 541 N N . PHE A 1 73 ? -18.672 -6.328 14.269 1.00 66.12 73 PHE A N 1
ATOM 542 C CA . PHE A 1 73 ? -17.513 -7.188 14.513 1.00 66.12 73 PHE A CA 1
ATOM 543 C C . PHE A 1 73 ? -17.342 -8.269 13.435 1.00 66.12 73 PHE A C 1
ATOM 545 O O . PHE A 1 73 ? -16.294 -8.349 12.805 1.00 66.12 73 PHE A O 1
ATOM 552 N N . ALA A 1 74 ? -18.382 -9.057 13.143 1.00 66.38 74 ALA A N 1
ATOM 553 C CA . ALA A 1 74 ? -18.279 -10.161 12.182 1.00 66.38 74 ALA A CA 1
ATOM 554 C C . ALA A 1 74 ? -17.956 -9.687 10.750 1.00 66.38 74 ALA A C 1
ATOM 556 O O . ALA A 1 74 ? -17.145 -10.301 10.053 1.00 66.38 74 ALA A O 1
ATOM 557 N N . SER A 1 75 ? -18.556 -8.573 10.314 1.00 61.94 75 SER A N 1
ATOM 558 C CA . SER A 1 75 ? -18.302 -8.002 8.984 1.00 61.94 75 SER A CA 1
ATOM 559 C C . SER A 1 75 ? -16.921 -7.347 8.896 1.00 61.94 75 SER A C 1
ATOM 561 O O . SER A 1 75 ? -16.238 -7.513 7.886 1.00 61.94 75 SER A O 1
ATOM 563 N N . GLY A 1 76 ? -16.481 -6.666 9.960 1.00 64.75 76 GLY A N 1
ATOM 564 C CA . GLY A 1 76 ? -15.129 -6.113 10.060 1.00 64.75 76 GLY A CA 1
ATOM 565 C C . GLY A 1 76 ? -14.064 -7.204 9.987 1.00 64.75 76 GLY A C 1
ATOM 566 O O . GLY A 1 76 ? -13.154 -7.115 9.172 1.00 64.75 76 GLY A O 1
ATOM 567 N N . VAL A 1 77 ? -14.234 -8.285 10.752 1.00 67.81 77 VAL A N 1
ATOM 568 C CA . VAL A 1 77 ? -13.314 -9.433 10.751 1.00 67.81 77 VAL A CA 1
ATOM 569 C C . VAL A 1 77 ? -13.286 -10.146 9.397 1.00 67.81 77 VAL A C 1
ATOM 571 O O . VAL A 1 77 ? -12.215 -10.524 8.935 1.00 67.81 77 VAL A O 1
ATOM 574 N N . SER A 1 78 ? -14.431 -10.286 8.724 1.00 68.00 78 SER A N 1
ATOM 575 C CA . SER A 1 78 ? -14.479 -10.909 7.392 1.00 68.00 78 SER A CA 1
ATOM 576 C C . SER A 1 78 ? -13.680 -10.101 6.364 1.00 68.00 78 SER A C 1
ATOM 578 O O . SER A 1 78 ? -12.825 -10.655 5.683 1.00 68.00 78 SER A O 1
ATOM 580 N N . LYS A 1 79 ? -13.866 -8.772 6.328 1.00 71.50 79 LYS A N 1
ATOM 581 C CA . LYS A 1 79 ? -13.082 -7.892 5.444 1.00 71.50 79 LYS A CA 1
ATOM 582 C C . LYS A 1 79 ? -11.585 -7.939 5.752 1.00 71.50 79 LYS A C 1
ATOM 584 O O . LYS A 1 79 ? -10.781 -7.936 4.829 1.00 71.50 79 LYS A O 1
ATOM 589 N N . MET A 1 80 ? -11.207 -8.028 7.030 1.00 68.75 80 MET A N 1
ATOM 590 C CA . MET A 1 80 ? -9.801 -8.167 7.434 1.00 68.75 80 MET A CA 1
ATOM 591 C C . MET A 1 80 ? -9.165 -9.450 6.897 1.00 68.75 80 MET A C 1
ATOM 593 O O . MET A 1 80 ? -8.021 -9.430 6.444 1.00 68.75 80 MET A O 1
ATOM 597 N N . ILE A 1 81 ? -9.888 -10.569 6.967 1.00 72.19 81 ILE A N 1
ATOM 598 C CA . ILE A 1 81 ? -9.409 -11.854 6.450 1.00 72.19 81 ILE A CA 1
ATOM 599 C C . ILE A 1 81 ? -9.264 -11.776 4.927 1.00 72.19 81 ILE A C 1
ATOM 601 O O . ILE A 1 81 ? -8.207 -12.129 4.406 1.00 72.19 81 ILE A O 1
ATOM 605 N N . ASP A 1 82 ? -10.258 -11.220 4.233 1.00 68.75 82 ASP A N 1
ATOM 606 C CA . ASP A 1 82 ? -10.224 -11.056 2.776 1.00 68.75 82 ASP A CA 1
ATOM 607 C C . ASP A 1 82 ? -9.051 -10.167 2.318 1.00 68.75 82 ASP A C 1
ATOM 609 O O . ASP A 1 82 ? -8.357 -10.469 1.339 1.00 68.75 82 ASP A O 1
ATOM 613 N N . GLU A 1 83 ? -8.784 -9.073 3.037 1.00 71.31 83 GLU A N 1
ATOM 614 C CA . GLU A 1 83 ? -7.642 -8.197 2.766 1.00 71.31 83 GLU A CA 1
ATOM 615 C C . GLU A 1 83 ? -6.303 -8.890 3.042 1.00 71.31 83 GLU A C 1
ATOM 617 O O . GLU A 1 83 ? -5.362 -8.739 2.257 1.00 71.31 83 GLU A O 1
ATOM 622 N N . SER A 1 84 ? -6.221 -9.689 4.109 1.00 70.88 84 SER A N 1
ATOM 623 C CA . SER A 1 84 ? -5.031 -10.472 4.458 1.00 70.88 84 SER A CA 1
ATOM 624 C C . SER A 1 84 ? -4.699 -11.516 3.393 1.00 70.88 84 SER A C 1
ATOM 626 O O . SER A 1 84 ? -3.560 -11.591 2.920 1.00 70.88 84 SER A O 1
ATOM 628 N N . ASP A 1 85 ? -5.701 -12.260 2.932 1.00 72.62 85 ASP A N 1
ATOM 629 C CA . ASP A 1 85 ? -5.538 -13.253 1.870 1.00 72.62 85 ASP A CA 1
ATOM 630 C C . ASP A 1 85 ? -5.121 -12.592 0.548 1.00 72.62 85 ASP A C 1
ATOM 632 O O . ASP A 1 85 ? -4.225 -13.069 -0.165 1.00 72.62 85 ASP A O 1
ATOM 636 N N . THR A 1 86 ? -5.708 -11.433 0.243 1.00 75.88 86 THR A N 1
ATOM 637 C CA . THR A 1 86 ? -5.353 -10.641 -0.940 1.00 75.88 86 THR A CA 1
ATOM 638 C C . THR A 1 86 ? -3.920 -10.112 -0.854 1.00 75.88 86 THR A C 1
ATOM 640 O O . THR A 1 86 ? -3.189 -10.148 -1.852 1.00 75.88 86 THR A O 1
ATOM 643 N N . TYR A 1 87 ? -3.485 -9.655 0.324 1.00 76.06 87 TYR A N 1
ATOM 644 C CA . TYR A 1 87 ? -2.124 -9.183 0.563 1.00 76.06 87 TYR A CA 1
ATOM 645 C C . TYR A 1 87 ? -1.100 -10.301 0.348 1.00 76.06 87 TYR A C 1
ATOM 647 O O . TYR A 1 87 ? -0.163 -10.136 -0.439 1.00 76.06 87 TYR A O 1
ATOM 655 N N . GLU A 1 88 ? -1.301 -11.468 0.968 1.00 76.12 88 GLU A N 1
ATOM 656 C CA . GLU A 1 88 ? -0.402 -12.613 0.801 1.00 76.12 88 GLU A CA 1
ATOM 657 C C . GLU A 1 88 ? -0.314 -13.072 -0.659 1.00 76.12 88 GLU A C 1
ATOM 659 O O . GLU A 1 88 ? 0.779 -13.347 -1.170 1.00 76.12 88 GLU A O 1
ATOM 664 N N . SER A 1 89 ? -1.457 -13.142 -1.346 1.00 81.38 89 SER A N 1
ATOM 665 C CA . SER A 1 89 ? -1.509 -13.503 -2.763 1.00 81.38 89 SER A CA 1
ATOM 666 C C . SER A 1 89 ? -0.723 -12.505 -3.612 1.00 81.38 89 SER A C 1
ATOM 668 O O . SER A 1 89 ? 0.090 -12.900 -4.451 1.00 81.38 89 SER A O 1
ATOM 670 N N . ARG A 1 90 ? -0.880 -11.203 -3.348 1.00 79.88 90 ARG A N 1
ATOM 671 C CA . ARG A 1 90 ? -0.174 -10.147 -4.078 1.00 79.88 90 ARG A CA 1
ATOM 672 C C . ARG A 1 90 ? 1.335 -10.191 -3.846 1.00 79.88 90 ARG A C 1
ATOM 674 O O . ARG A 1 90 ? 2.082 -10.072 -4.811 1.00 79.88 90 ARG A O 1
ATOM 681 N N . VAL A 1 91 ? 1.801 -10.421 -2.617 1.00 80.75 91 VAL A N 1
ATOM 682 C CA . VAL A 1 91 ? 3.242 -10.555 -2.322 1.00 80.75 91 VAL A CA 1
ATOM 683 C C . VAL A 1 91 ? 3.853 -11.732 -3.089 1.00 80.75 91 VAL A C 1
ATOM 685 O O . VAL A 1 91 ? 4.875 -11.568 -3.760 1.00 80.75 91 VAL A O 1
ATOM 688 N N . LYS A 1 92 ? 3.192 -12.897 -3.071 1.00 85.56 92 LYS A N 1
ATOM 689 C CA . LYS A 1 92 ? 3.630 -14.088 -3.823 1.00 85.56 92 LYS A CA 1
ATOM 690 C C . LYS A 1 92 ? 3.658 -13.832 -5.332 1.00 85.56 92 LYS A C 1
ATOM 692 O O . LYS A 1 92 ? 4.596 -14.236 -6.020 1.00 85.56 92 LYS A O 1
ATOM 697 N N . GLN A 1 93 ? 2.647 -13.138 -5.854 1.00 84.69 93 GLN A N 1
ATOM 698 C CA . GLN A 1 93 ? 2.585 -12.765 -7.265 1.00 84.69 93 GLN A CA 1
ATOM 699 C C . GLN A 1 93 ? 3.708 -11.800 -7.650 1.00 84.69 93 GLN A C 1
ATOM 701 O O . GLN A 1 93 ? 4.369 -12.034 -8.657 1.00 84.69 93 GLN A O 1
ATOM 706 N N . VAL A 1 94 ? 3.981 -10.770 -6.845 1.00 86.00 94 VAL A N 1
ATOM 707 C CA . VAL A 1 94 ? 5.068 -9.809 -7.098 1.00 86.00 94 VAL A CA 1
ATOM 708 C C . VAL A 1 94 ? 6.428 -10.506 -7.143 1.00 86.00 94 VAL A C 1
ATOM 710 O O . VAL A 1 94 ? 7.237 -10.206 -8.019 1.00 86.00 94 VAL A O 1
ATOM 713 N N . GLU A 1 95 ? 6.692 -11.469 -6.255 1.00 86.75 95 GLU A N 1
ATOM 714 C CA . GLU A 1 95 ? 7.947 -12.228 -6.300 1.00 86.75 95 GLU A CA 1
ATOM 715 C C . GLU A 1 95 ? 8.071 -13.050 -7.592 1.00 86.75 95 GLU A C 1
ATOM 717 O O . GLU A 1 95 ? 9.127 -13.065 -8.234 1.00 86.75 95 GLU A O 1
ATOM 722 N N . LYS A 1 96 ? 6.979 -13.705 -8.003 1.00 88.75 96 LYS A N 1
ATOM 723 C CA . LYS A 1 96 ? 6.933 -14.479 -9.246 1.00 88.75 96 LYS A CA 1
ATOM 724 C C . LYS A 1 96 ? 7.119 -13.579 -10.469 1.00 88.75 96 LYS A C 1
ATOM 726 O O . LYS A 1 96 ? 7.959 -13.882 -11.314 1.00 88.75 96 LYS A O 1
ATOM 731 N N . TYR A 1 97 ? 6.392 -12.464 -10.542 1.00 89.00 97 TYR A N 1
ATOM 732 C CA . TYR A 1 97 ? 6.487 -11.514 -11.648 1.00 89.00 97 TYR A CA 1
ATOM 733 C C . TYR A 1 97 ? 7.863 -10.868 -11.730 1.00 89.00 97 TYR A C 1
ATOM 735 O O . TYR A 1 97 ? 8.392 -10.760 -12.824 1.00 89.00 97 TYR A O 1
ATOM 743 N N . ARG A 1 98 ? 8.521 -10.562 -10.608 1.00 87.00 98 ARG A N 1
ATOM 744 C CA . ARG A 1 98 ? 9.892 -10.030 -10.626 1.00 87.00 98 ARG A CA 1
ATOM 745 C C . ARG A 1 98 ? 10.885 -10.968 -11.317 1.00 87.00 98 ARG A C 1
ATOM 747 O O . ARG A 1 98 ? 11.770 -10.503 -12.031 1.00 87.00 98 ARG A O 1
ATOM 754 N N . LYS A 1 99 ? 10.759 -12.283 -11.109 1.00 86.94 99 LYS A N 1
ATOM 755 C CA . LYS A 1 99 ? 11.616 -13.280 -11.776 1.00 86.94 99 LYS A CA 1
ATOM 756 C C . LYS A 1 99 ? 11.274 -13.379 -13.263 1.00 86.94 99 LYS A C 1
ATOM 758 O O . LYS A 1 99 ? 12.164 -13.283 -14.102 1.00 86.94 99 LYS A O 1
ATOM 763 N N . VAL A 1 100 ? 9.984 -13.503 -13.575 1.00 90.00 100 VAL A N 1
ATOM 764 C CA . VAL A 1 100 ? 9.497 -13.669 -14.951 1.00 90.00 100 VAL A CA 1
ATOM 765 C C . VAL A 1 100 ? 9.761 -12.429 -15.804 1.00 90.00 100 VAL A C 1
ATOM 767 O O . VAL A 1 100 ? 10.230 -12.571 -16.925 1.00 90.00 100 VAL A O 1
ATOM 770 N N . GLU A 1 101 ? 9.521 -11.222 -15.294 1.00 88.25 101 GLU A N 1
ATOM 771 C CA . GLU A 1 101 ? 9.777 -9.979 -16.027 1.00 88.25 101 GLU A CA 1
ATOM 772 C C . GLU A 1 101 ? 11.262 -9.785 -16.305 1.00 88.25 101 GLU A C 1
ATOM 774 O O . GLU A 1 101 ? 11.623 -9.388 -17.409 1.00 88.25 101 GLU A O 1
ATOM 779 N N . LYS A 1 102 ? 12.139 -10.124 -15.351 1.00 87.50 102 LYS A N 1
ATOM 780 C CA . LYS A 1 102 ? 13.584 -10.083 -15.590 1.00 87.50 102 LYS A CA 1
ATOM 781 C C . LYS A 1 102 ? 13.970 -10.995 -16.755 1.00 87.50 102 LYS A C 1
ATOM 783 O O . LYS A 1 102 ? 14.684 -10.561 -17.650 1.00 87.50 102 LYS A O 1
ATOM 788 N N . GLU A 1 103 ? 13.488 -12.237 -16.762 1.00 88.12 103 GLU A N 1
ATOM 789 C CA . GLU A 1 103 ? 13.752 -13.182 -17.856 1.00 88.12 103 GLU A CA 1
ATOM 790 C C . GLU A 1 103 ? 13.120 -12.745 -19.182 1.00 88.12 103 GLU A C 1
ATOM 792 O O . GLU A 1 103 ? 13.704 -12.937 -20.249 1.00 88.12 103 GLU A O 1
ATOM 797 N N . PHE A 1 104 ? 11.923 -12.166 -19.124 1.00 89.75 104 PHE A N 1
ATOM 798 C CA . PHE A 1 104 ? 11.194 -11.667 -20.280 1.00 89.75 104 PHE A CA 1
ATOM 799 C C . PHE A 1 104 ? 11.943 -10.516 -20.953 1.00 89.75 104 PHE A C 1
ATOM 801 O O . PHE A 1 104 ? 12.226 -10.591 -22.149 1.00 89.75 104 PHE A O 1
ATOM 808 N N . TRP A 1 105 ? 12.337 -9.500 -20.182 1.00 88.62 105 TRP A N 1
ATOM 809 C CA . TRP A 1 105 ? 13.104 -8.368 -20.693 1.00 88.62 105 TRP A CA 1
ATOM 810 C C . TRP A 1 105 ? 14.483 -8.790 -21.192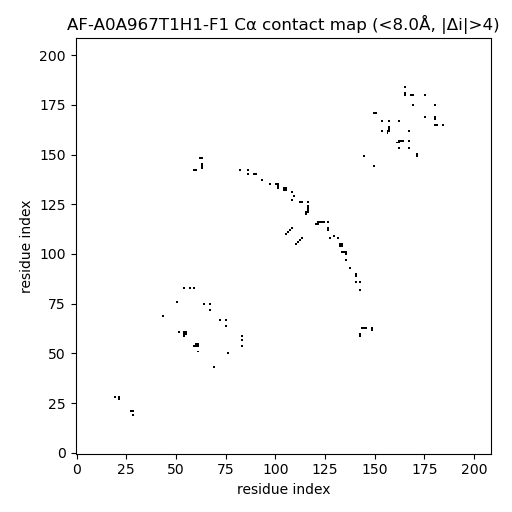 1.00 88.62 105 TRP A C 1
ATOM 812 O O . TRP A 1 105 ? 14.914 -8.311 -22.238 1.00 88.62 105 TRP A O 1
ATOM 822 N N . ASP A 1 106 ? 15.142 -9.739 -20.523 1.00 87.69 106 ASP A N 1
ATOM 823 C CA . ASP A 1 106 ? 16.434 -10.253 -20.981 1.00 87.69 106 ASP A CA 1
ATOM 824 C C . ASP A 1 106 ? 16.322 -10.942 -22.351 1.00 87.69 106 ASP A C 1
ATOM 826 O O . ASP A 1 106 ? 17.126 -10.692 -23.250 1.00 87.69 106 ASP A O 1
ATOM 830 N N . LYS A 1 107 ? 15.275 -11.754 -22.554 1.00 87.75 107 LYS A N 1
ATOM 831 C CA . LYS A 1 107 ? 14.995 -12.397 -23.848 1.00 87.75 107 LYS A CA 1
ATOM 832 C C . LYS A 1 107 ? 14.618 -11.386 -24.927 1.00 87.75 107 LYS A C 1
ATOM 834 O O . LYS A 1 107 ? 15.076 -11.520 -26.061 1.00 87.75 107 LYS A O 1
ATOM 839 N N . ILE A 1 108 ? 13.804 -10.381 -24.600 1.00 87.19 108 ILE A N 1
ATOM 840 C CA . ILE A 1 108 ? 13.441 -9.325 -25.553 1.00 87.19 108 ILE A CA 1
ATOM 841 C C . ILE A 1 108 ? 14.684 -8.579 -26.016 1.00 87.19 108 ILE A C 1
ATOM 843 O O . ILE A 1 108 ? 14.922 -8.505 -27.218 1.00 87.19 108 ILE A O 1
ATOM 847 N N . LEU A 1 109 ? 15.494 -8.079 -25.085 1.00 85.50 109 LEU A N 1
ATOM 848 C CA . LEU A 1 109 ? 16.633 -7.230 -25.418 1.00 85.50 109 LEU A CA 1
ATOM 849 C C . LEU A 1 109 ? 17.748 -7.995 -26.134 1.00 85.50 109 LEU A C 1
ATOM 851 O O . LEU A 1 109 ? 18.341 -7.468 -27.071 1.00 85.50 109 LEU A O 1
ATOM 855 N N . LYS A 1 110 ? 18.029 -9.238 -25.722 1.00 83.38 110 LYS A N 1
ATOM 856 C CA . LYS A 1 110 ? 19.189 -9.991 -26.227 1.00 83.38 110 LYS A CA 1
ATOM 857 C C . LYS A 1 110 ? 18.885 -10.914 -27.400 1.00 83.38 110 LYS A C 1
ATOM 859 O O . LYS A 1 110 ? 19.803 -11.231 -28.150 1.00 83.38 110 LYS A O 1
ATOM 864 N N . VAL A 1 111 ? 17.643 -11.381 -27.548 1.00 84.50 111 VAL A N 1
ATOM 865 C CA . VAL A 1 111 ? 17.290 -12.410 -28.545 1.00 84.50 111 VAL A CA 1
ATOM 866 C C . VAL A 1 111 ? 16.321 -11.868 -29.584 1.00 84.50 111 VAL A C 1
ATOM 868 O O . VAL A 1 111 ? 16.611 -11.932 -30.774 1.00 84.50 111 VAL A O 1
ATOM 871 N N . TYR A 1 112 ? 15.181 -11.321 -29.162 1.00 85.00 112 TYR A N 1
ATOM 872 C CA . TYR A 1 112 ? 14.125 -10.940 -30.103 1.00 85.00 112 TYR A CA 1
ATOM 873 C C . TYR A 1 112 ? 14.397 -9.609 -30.800 1.00 85.00 112 TYR A C 1
ATOM 875 O O . TYR A 1 112 ? 14.306 -9.540 -3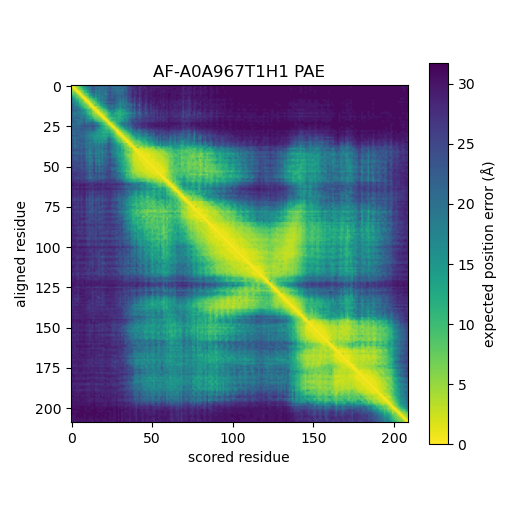2.023 1.00 85.00 112 TYR A O 1
ATOM 883 N N . HIS A 1 113 ? 14.786 -8.575 -30.050 1.00 84.50 113 HIS A N 1
ATOM 884 C CA . HIS A 1 113 ? 15.028 -7.241 -30.595 1.00 84.50 113 HIS A CA 1
ATOM 885 C C . HIS A 1 113 ? 16.088 -7.242 -31.714 1.00 84.50 113 HIS A C 1
ATOM 887 O O . HIS A 1 113 ? 15.803 -6.713 -32.786 1.00 84.50 113 HIS A O 1
ATOM 893 N N . PRO A 1 114 ? 17.257 -7.903 -31.569 1.00 84.00 114 PRO A N 1
ATOM 894 C CA . PRO A 1 114 ? 18.242 -7.963 -32.651 1.00 84.00 114 PRO A CA 1
ATOM 895 C C . PRO A 1 114 ? 17.732 -8.700 -33.898 1.00 84.00 114 PRO A C 1
ATOM 897 O O . PRO A 1 114 ? 18.017 -8.284 -35.018 1.00 84.00 114 PRO A O 1
ATOM 900 N N . VAL A 1 115 ? 16.951 -9.773 -33.722 1.00 85.75 115 VAL A N 1
ATOM 901 C CA . VAL A 1 115 ? 16.366 -10.539 -34.837 1.00 85.75 115 VAL A CA 1
ATOM 902 C C . VAL A 1 115 ? 15.311 -9.718 -35.578 1.00 85.75 115 VAL A C 1
ATOM 904 O O . VAL A 1 115 ? 15.239 -9.763 -36.804 1.00 85.75 115 VAL A O 1
ATOM 907 N N . TRP A 1 116 ? 14.496 -8.947 -34.861 1.00 84.56 116 TRP A N 1
ATOM 908 C CA . TRP A 1 116 ? 13.478 -8.095 -35.470 1.00 84.56 116 TRP A CA 1
ATOM 909 C C . TRP A 1 116 ? 14.074 -6.918 -36.245 1.00 84.56 116 TRP A C 1
ATOM 911 O O . TRP A 1 116 ? 13.591 -6.623 -37.338 1.00 84.56 116 TRP A O 1
ATOM 921 N N . VAL A 1 117 ? 15.152 -6.316 -35.730 1.00 84.56 117 VAL A N 1
ATOM 922 C CA . VAL A 1 117 ? 15.928 -5.295 -36.452 1.00 84.56 117 VAL A CA 1
ATOM 923 C C . VAL A 1 117 ? 16.562 -5.896 -37.710 1.00 84.56 117 VAL A C 1
ATOM 925 O O . VAL A 1 117 ? 16.441 -5.326 -38.790 1.00 84.56 117 VAL A O 1
ATOM 928 N N . ALA A 1 118 ? 17.166 -7.086 -37.610 1.00 82.19 118 ALA A N 1
ATOM 929 C CA . ALA A 1 118 ? 17.778 -7.765 -38.756 1.00 82.19 118 ALA A CA 1
ATOM 930 C C . ALA A 1 118 ? 16.768 -8.133 -39.860 1.00 82.19 118 ALA A C 1
ATOM 932 O O . ALA A 1 118 ? 17.104 -8.093 -41.042 1.00 82.19 118 ALA A O 1
ATOM 933 N N . ASN A 1 119 ? 15.531 -8.465 -39.484 1.00 85.12 119 ASN A N 1
ATOM 934 C CA . ASN A 1 119 ? 14.460 -8.808 -40.421 1.00 85.12 119 ASN A CA 1
ATOM 935 C C . ASN A 1 119 ? 13.694 -7.586 -40.961 1.00 85.12 119 ASN A C 1
ATOM 937 O O . ASN A 1 119 ? 12.751 -7.768 -41.729 1.00 85.12 119 ASN A O 1
ATOM 941 N N . GLY A 1 120 ? 14.046 -6.360 -40.550 1.00 83.81 120 GLY A N 1
ATOM 942 C CA . GLY A 1 120 ? 13.334 -5.142 -40.954 1.00 83.81 120 GLY A CA 1
ATOM 943 C C . GLY A 1 120 ? 11.874 -5.102 -40.491 1.00 83.81 120 GLY A C 1
ATOM 944 O O . GLY A 1 120 ? 11.045 -4.447 -41.114 1.00 83.81 120 GLY A O 1
ATOM 945 N N . ALA A 1 121 ? 11.536 -5.830 -39.422 1.00 79.38 121 ALA A N 1
ATOM 946 C CA . ALA A 1 121 ? 10.173 -5.902 -38.895 1.00 79.38 121 ALA A CA 1
ATOM 947 C C . ALA A 1 121 ? 9.792 -4.673 -38.045 1.00 79.38 121 ALA A C 1
ATOM 949 O O . ALA A 1 121 ? 8.636 -4.540 -37.645 1.00 79.38 121 ALA A O 1
ATOM 950 N N . ILE A 1 122 ? 10.757 -3.798 -37.744 1.00 80.25 122 ILE A N 1
ATOM 951 C CA . ILE A 1 122 ? 10.596 -2.594 -36.926 1.00 80.25 122 ILE A CA 1
ATOM 952 C C . ILE A 1 122 ? 11.344 -1.447 -37.611 1.00 80.25 122 ILE A C 1
ATOM 954 O O . ILE A 1 122 ? 12.475 -1.638 -38.049 1.00 80.25 122 ILE A O 1
ATOM 958 N N . ASP A 1 123 ? 10.738 -0.259 -37.646 1.00 72.31 123 ASP A N 1
ATOM 959 C CA . ASP A 1 123 ? 11.356 0.973 -38.174 1.00 72.31 123 ASP A CA 1
ATOM 960 C C . ASP A 1 123 ? 12.538 1.470 -37.324 1.00 72.31 123 ASP A C 1
ATOM 962 O O . ASP A 1 123 ? 13.345 2.280 -37.776 1.00 72.31 123 ASP A O 1
ATOM 966 N N . ASN A 1 124 ? 12.644 1.007 -36.073 1.00 68.56 124 ASN A N 1
ATOM 967 C CA . ASN A 1 124 ? 13.694 1.436 -35.163 1.00 68.56 124 ASN A CA 1
ATOM 968 C C . ASN A 1 124 ? 14.938 0.551 -35.325 1.00 68.56 124 ASN A C 1
ATOM 970 O O . ASN A 1 124 ? 14.936 -0.615 -34.930 1.00 68.56 124 ASN A O 1
ATOM 974 N N . SER A 1 125 ? 15.995 1.112 -35.911 1.00 64.44 125 SER A N 1
ATOM 975 C CA . SER A 1 125 ? 17.267 0.427 -36.166 1.00 64.44 125 SER A CA 1
ATOM 976 C C . SER A 1 125 ? 18.218 0.410 -34.967 1.00 64.44 125 SER A C 1
ATOM 978 O O . SER A 1 125 ? 19.260 -0.247 -35.028 1.00 64.44 125 SER A O 1
ATOM 980 N N . ASP A 1 126 ? 17.899 1.136 -33.895 1.00 73.50 126 ASP A N 1
ATOM 981 C CA . ASP A 1 126 ? 18.798 1.291 -32.756 1.00 73.50 126 ASP A CA 1
ATOM 982 C C . ASP A 1 126 ? 18.788 0.038 -31.880 1.00 73.50 126 ASP A C 1
ATOM 984 O O . ASP A 1 126 ? 17.804 -0.294 -31.222 1.00 73.50 126 ASP A O 1
ATOM 988 N N . ILE A 1 127 ? 19.908 -0.681 -31.867 1.00 72.81 127 ILE A N 1
ATOM 989 C CA . ILE A 1 127 ? 20.069 -1.908 -31.087 1.00 72.81 127 ILE A CA 1
ATOM 990 C C . ILE A 1 127 ? 20.503 -1.545 -29.666 1.00 72.81 127 ILE A C 1
ATOM 992 O O . ILE A 1 127 ? 21.473 -0.814 -29.461 1.00 72.81 127 ILE A O 1
ATOM 996 N N . PHE A 1 128 ? 19.819 -2.108 -28.671 1.00 78.38 128 PHE A N 1
ATOM 997 C CA . PHE A 1 128 ? 20.246 -2.011 -27.278 1.00 78.38 128 PHE A CA 1
ATOM 998 C C . PHE A 1 128 ? 21.654 -2.587 -27.089 1.00 78.38 128 PHE A C 1
ATOM 1000 O O . PHE A 1 128 ? 21.989 -3.653 -27.610 1.00 78.38 128 PHE A O 1
ATOM 1007 N N . THR A 1 129 ? 22.484 -1.910 -26.297 1.00 77.38 129 THR A N 1
ATOM 1008 C CA . THR A 1 129 ? 23.792 -2.437 -25.902 1.00 77.38 129 THR A CA 1
ATOM 1009 C C . THR A 1 129 ? 23.638 -3.775 -25.182 1.00 77.38 129 THR A C 1
ATOM 1011 O O . THR A 1 129 ? 22.696 -3.989 -24.422 1.00 77.38 129 THR A O 1
ATOM 1014 N N . SER A 1 130 ? 24.603 -4.680 -25.358 1.00 73.00 130 SER A N 1
ATOM 1015 C CA . SER A 1 130 ? 24.586 -6.020 -24.744 1.00 73.00 130 SER A CA 1
ATOM 1016 C C . SER A 1 130 ? 24.588 -6.009 -23.207 1.00 73.00 130 SER A C 1
ATOM 1018 O O . SER A 1 130 ? 24.363 -7.042 -22.578 1.00 73.00 130 SER A O 1
ATOM 1020 N N . THR A 1 131 ? 24.862 -4.849 -22.606 1.00 79.88 131 THR A N 1
ATOM 1021 C CA . THR A 1 131 ? 24.854 -4.586 -21.163 1.00 79.88 131 THR A CA 1
ATOM 1022 C C . THR A 1 131 ? 23.564 -3.933 -20.664 1.00 79.88 131 THR A C 1
ATOM 1024 O O . THR A 1 131 ? 23.432 -3.718 -19.459 1.00 79.88 131 THR A O 1
ATOM 1027 N N . ALA A 1 132 ? 22.618 -3.610 -21.550 1.00 79.69 132 ALA A N 1
ATOM 1028 C CA . ALA A 1 132 ? 21.348 -3.014 -21.162 1.00 79.69 132 ALA A CA 1
ATOM 1029 C C . ALA A 1 132 ? 20.549 -3.982 -20.275 1.00 79.69 132 ALA A C 1
ATOM 1031 O O . ALA A 1 132 ? 20.430 -5.172 -20.570 1.00 79.69 132 ALA A O 1
ATOM 1032 N N . TYR A 1 133 ? 19.990 -3.461 -19.183 1.00 79.94 133 TYR A N 1
ATOM 1033 C CA . TYR A 1 133 ? 19.108 -4.202 -18.290 1.00 79.94 133 TYR A CA 1
ATOM 1034 C C . TYR A 1 133 ? 17.896 -3.344 -17.934 1.00 79.94 133 TYR A C 1
ATOM 1036 O O . TYR A 1 133 ? 17.994 -2.124 -17.813 1.00 79.94 133 TYR A O 1
ATOM 1044 N N . VAL A 1 134 ? 16.750 -3.994 -17.747 1.00 84.06 134 VAL A N 1
ATOM 1045 C CA . VAL A 1 134 ? 15.525 -3.343 -17.275 1.00 84.06 134 VAL A CA 1
ATOM 1046 C C . VAL A 1 134 ? 15.377 -3.625 -15.789 1.00 84.06 134 VAL A C 1
ATOM 1048 O O . VAL A 1 134 ? 15.444 -4.778 -15.356 1.00 84.06 134 VAL A O 1
ATOM 1051 N N . GLN A 1 135 ? 15.177 -2.570 -15.003 1.00 81.88 135 GLN A N 1
ATOM 1052 C CA . GLN A 1 135 ? 14.853 -2.681 -13.588 1.00 81.88 135 GLN A CA 1
ATOM 1053 C C . GLN A 1 135 ? 13.360 -2.436 -13.385 1.00 81.88 135 GLN A C 1
ATOM 1055 O O . GLN A 1 135 ? 12.857 -1.339 -13.604 1.00 81.88 135 GLN A O 1
ATOM 1060 N N . THR A 1 136 ? 12.658 -3.469 -12.935 1.00 79.31 136 THR A N 1
ATOM 1061 C CA . THR A 1 136 ? 11.219 -3.430 -12.667 1.00 79.31 136 THR A CA 1
ATOM 1062 C C . THR A 1 136 ? 10.989 -3.141 -11.185 1.00 79.31 136 THR A C 1
ATOM 1064 O O . THR A 1 136 ? 11.388 -3.931 -10.320 1.00 79.31 136 THR A O 1
ATOM 1067 N N . VAL A 1 137 ? 10.362 -2.006 -10.875 1.00 82.62 137 VAL A N 1
ATOM 1068 C CA . VAL A 1 137 ? 10.010 -1.616 -9.504 1.00 82.62 137 VAL A CA 1
ATOM 1069 C C . VAL A 1 137 ? 8.521 -1.859 -9.298 1.00 82.62 137 VAL A C 1
ATOM 1071 O O . VAL A 1 137 ? 7.688 -1.212 -9.923 1.00 82.62 137 VAL A O 1
ATOM 1074 N N . PHE A 1 138 ? 8.189 -2.788 -8.404 1.00 80.00 138 PHE A N 1
ATOM 1075 C CA . PHE A 1 138 ? 6.806 -3.023 -8.001 1.00 80.00 138 PHE A CA 1
ATOM 1076 C C . PHE A 1 138 ? 6.489 -2.176 -6.767 1.00 80.00 138 PHE A C 1
ATOM 1078 O O . PHE A 1 138 ? 7.242 -2.254 -5.788 1.00 80.00 138 PHE A O 1
ATOM 1085 N N . PRO A 1 139 ? 5.392 -1.399 -6.769 1.00 76.75 139 PRO A N 1
ATOM 1086 C CA . PRO A 1 139 ? 4.954 -0.700 -5.572 1.00 76.75 139 PRO A CA 1
ATOM 1087 C C . PRO A 1 139 ? 4.609 -1.729 -4.494 1.00 76.75 139 PRO A C 1
ATOM 1089 O O . PRO A 1 139 ? 3.942 -2.732 -4.764 1.00 76.75 139 PRO A O 1
ATOM 1092 N N . GLN A 1 140 ? 5.079 -1.501 -3.266 1.00 70.50 140 GLN A N 1
ATOM 1093 C CA . GLN A 1 140 ? 4.692 -2.373 -2.165 1.00 70.50 140 GLN A CA 1
ATOM 1094 C C . GLN A 1 140 ? 3.198 -2.198 -1.885 1.00 70.50 140 GLN A C 1
ATOM 1096 O O . GLN A 1 140 ? 2.733 -1.056 -1.806 1.00 70.50 140 GLN A O 1
ATOM 1101 N N . PRO A 1 141 ? 2.440 -3.298 -1.731 1.00 65.06 141 PRO A N 1
ATOM 1102 C CA . PRO A 1 141 ? 1.061 -3.195 -1.299 1.00 65.06 141 PRO A CA 1
ATOM 1103 C C . PRO A 1 141 ? 1.035 -2.550 0.082 1.00 65.06 141 PRO A C 1
ATOM 1105 O O . PRO A 1 141 ? 1.588 -3.087 1.037 1.00 65.06 141 PRO A O 1
ATOM 1108 N N . ARG A 1 142 ? 0.429 -1.369 0.172 1.00 65.06 142 ARG A N 1
ATOM 1109 C CA . ARG A 1 142 ? 0.084 -0.758 1.452 1.00 65.06 142 ARG A CA 1
ATOM 1110 C C . ARG A 1 142 ? -1.309 -1.262 1.833 1.00 65.06 142 ARG A C 1
ATOM 1112 O O . ARG A 1 142 ? -2.140 -1.395 0.929 1.00 65.06 142 ARG A O 1
ATOM 1119 N N . PRO A 1 143 ? -1.566 -1.582 3.113 1.00 62.66 143 PRO A N 1
ATOM 1120 C CA . PRO A 1 143 ? -2.926 -1.859 3.560 1.00 62.66 143 PRO A CA 1
ATOM 1121 C C . PRO A 1 143 ? -3.828 -0.677 3.185 1.00 62.66 143 PRO A C 1
ATOM 1123 O O . PRO A 1 143 ? -3.364 0.468 3.174 1.00 62.66 143 PRO A O 1
ATOM 1126 N N . MET A 1 144 ? -5.086 -0.952 2.825 1.00 61.00 144 MET A N 1
ATOM 1127 C CA . MET A 1 144 ? -6.049 0.108 2.532 1.00 61.00 144 MET A CA 1
ATOM 1128 C C . MET A 1 144 ? -6.310 0.878 3.823 1.00 61.00 144 MET A C 1
ATOM 1130 O O . MET A 1 144 ? -7.096 0.463 4.661 1.00 61.00 144 MET A O 1
ATOM 1134 N N . GLN A 1 145 ? -5.620 2.000 3.995 1.00 63.59 145 GLN A N 1
ATOM 1135 C CA . GLN A 1 145 ? -5.994 2.977 5.003 1.00 63.59 145 GLN A CA 1
ATOM 1136 C C . GLN A 1 145 ? -7.187 3.747 4.460 1.00 63.59 145 GLN A C 1
ATOM 1138 O O . GLN A 1 145 ? -7.169 4.225 3.318 1.00 63.59 145 GLN A O 1
ATOM 1143 N N . THR A 1 146 ? -8.239 3.875 5.262 1.00 69.38 146 THR A N 1
ATOM 1144 C CA . THR A 1 146 ? -9.292 4.816 4.901 1.00 69.38 146 THR A CA 1
ATOM 1145 C C . THR A 1 146 ? -8.704 6.226 4.935 1.00 69.38 146 THR A C 1
ATOM 1147 O O . THR A 1 146 ? -7.833 6.546 5.746 1.00 69.38 146 THR A O 1
ATOM 1150 N N . ARG A 1 147 ? -9.189 7.112 4.060 1.00 67.38 147 ARG A N 1
ATOM 1151 C CA . ARG A 1 147 ? -8.725 8.509 4.023 1.00 67.38 147 ARG A CA 1
ATOM 1152 C C . ARG A 1 147 ? -8.849 9.199 5.389 1.00 67.38 147 ARG A C 1
ATOM 1154 O O . ARG A 1 147 ? -8.049 10.066 5.711 1.00 67.38 147 ARG A O 1
ATOM 1161 N N . MET A 1 148 ? -9.833 8.793 6.190 1.00 70.56 148 MET A N 1
ATOM 1162 C CA . MET A 1 148 ? -10.061 9.319 7.534 1.00 70.56 148 MET A CA 1
ATOM 1163 C C . MET A 1 148 ? -8.992 8.872 8.537 1.00 70.56 148 MET A C 1
ATOM 1165 O O . MET A 1 148 ? -8.575 9.672 9.368 1.00 70.56 148 MET A O 1
ATOM 1169 N N . GLU A 1 149 ? -8.532 7.626 8.466 1.00 69.75 149 GLU A N 1
ATOM 1170 C CA . GLU A 1 149 ? -7.445 7.131 9.320 1.00 69.75 149 GLU A CA 1
ATOM 1171 C C . GLU A 1 149 ? -6.113 7.759 8.949 1.00 69.75 149 GLU A C 1
ATOM 1173 O O . GLU A 1 149 ? -5.375 8.173 9.834 1.00 69.75 149 GLU A O 1
ATOM 1178 N N . LEU A 1 150 ? -5.842 7.900 7.650 1.00 76.50 150 LEU A N 1
ATOM 1179 C CA . LEU A 1 150 ? -4.635 8.565 7.172 1.00 76.50 150 LEU A CA 1
ATOM 1180 C C . LEU A 1 150 ? -4.595 10.031 7.633 1.00 76.50 150 LEU A C 1
ATOM 1182 O O . LEU A 1 150 ? -3.554 10.505 8.073 1.00 76.50 150 LEU A O 1
ATOM 1186 N N . LEU A 1 151 ? -5.731 10.736 7.609 1.00 79.25 151 LEU A N 1
ATOM 1187 C CA . LEU A 1 151 ? -5.824 12.095 8.152 1.00 79.25 151 LEU A CA 1
ATOM 1188 C C . LEU A 1 151 ? -5.560 12.148 9.661 1.00 79.25 151 LEU A C 1
ATOM 1190 O O . LEU A 1 151 ? -4.853 13.044 10.104 1.00 79.25 151 LEU A O 1
ATOM 1194 N N . LYS A 1 152 ? -6.094 11.201 10.441 1.00 80.00 152 LYS A N 1
ATOM 1195 C CA . LYS A 1 152 ? -5.840 11.133 11.889 1.00 80.00 152 LYS A CA 1
ATOM 1196 C C . LYS A 1 152 ? -4.379 10.823 12.205 1.00 80.00 152 LYS A C 1
ATOM 1198 O O . LYS A 1 152 ? -3.798 11.491 13.046 1.00 80.00 152 LYS A O 1
ATOM 1203 N N . GLU A 1 153 ? -3.780 9.860 11.506 1.00 78.69 153 GLU A N 1
ATOM 1204 C CA . GLU A 1 153 ? -2.366 9.505 11.680 1.00 78.69 153 GLU A CA 1
ATOM 1205 C C . GLU A 1 153 ? -1.456 10.701 11.359 1.00 78.69 153 GLU A C 1
ATOM 1207 O O . GLU A 1 153 ? -0.518 10.981 12.102 1.00 78.69 153 GLU A O 1
ATOM 1212 N N . LEU A 1 154 ? -1.763 11.449 10.294 1.00 82.38 154 LEU A N 1
ATOM 1213 C CA . LEU A 1 154 ? -1.016 12.653 9.930 1.00 82.38 154 LEU A CA 1
ATOM 1214 C C . LEU A 1 154 ? -1.228 13.809 10.913 1.00 82.38 154 LEU A C 1
ATOM 1216 O O . LEU A 1 154 ? -0.272 14.516 11.221 1.00 82.38 154 LEU A O 1
ATOM 1220 N N . ASP A 1 155 ? -2.445 14.007 11.419 1.00 82.12 155 ASP A N 1
ATOM 1221 C CA . ASP A 1 155 ? -2.731 15.033 12.428 1.00 82.12 155 ASP A CA 1
ATOM 1222 C C . ASP A 1 155 ? -1.985 14.743 13.741 1.00 82.12 155 ASP A C 1
ATOM 1224 O O . ASP A 1 155 ? -1.303 15.613 14.284 1.00 82.12 155 ASP A O 1
ATOM 1228 N N . GLU A 1 156 ? -2.001 13.486 14.191 1.00 82.88 156 GLU A N 1
ATOM 1229 C CA . GLU A 1 156 ? -1.219 13.025 15.340 1.00 82.88 156 GLU A CA 1
ATOM 1230 C C . GLU A 1 156 ? 0.292 13.190 15.099 1.00 82.88 156 GLU A C 1
ATOM 1232 O O . GLU A 1 156 ? 1.011 13.686 15.970 1.00 82.88 156 GLU A O 1
ATOM 1237 N N . ALA A 1 157 ? 0.791 12.846 13.906 1.00 78.25 157 ALA A N 1
ATOM 1238 C CA . ALA A 1 157 ? 2.203 12.995 13.553 1.00 78.25 157 ALA A CA 1
ATOM 1239 C C . ALA A 1 157 ? 2.659 14.465 13.521 1.00 78.25 157 ALA A C 1
ATOM 1241 O O . ALA A 1 157 ? 3.763 14.774 13.982 1.00 78.25 157 ALA A O 1
ATOM 1242 N N . ILE A 1 158 ? 1.813 15.376 13.027 1.00 83.94 158 ILE A N 1
ATOM 1243 C CA . ILE A 1 158 ? 2.053 16.826 13.068 1.00 83.94 158 ILE A CA 1
ATOM 1244 C C . ILE A 1 158 ? 2.016 17.324 14.516 1.00 83.94 158 ILE A C 1
ATOM 1246 O O . ILE A 1 158 ? 2.889 18.096 14.915 1.00 83.94 158 ILE A O 1
ATOM 1250 N N . GLY A 1 159 ? 1.044 16.872 15.315 1.00 77.19 159 GLY A N 1
ATOM 1251 C CA . GLY A 1 159 ? 0.900 17.251 16.722 1.00 77.19 159 GLY A CA 1
ATOM 1252 C C . GLY A 1 159 ? 2.096 16.839 17.586 1.00 77.19 159 GLY A C 1
ATOM 1253 O O . GLY A 1 159 ? 2.511 17.590 18.467 1.00 77.19 159 GLY A O 1
ATOM 1254 N N . ILE A 1 160 ? 2.694 15.680 17.297 1.00 80.56 160 ILE A N 1
ATOM 1255 C CA . ILE A 1 160 ? 3.899 15.167 17.972 1.00 80.56 160 ILE A CA 1
ATOM 1256 C C . ILE A 1 160 ? 5.189 15.772 17.369 1.00 80.56 160 ILE A C 1
ATOM 1258 O O . ILE A 1 160 ? 6.261 15.681 17.966 1.00 80.56 160 ILE A O 1
ATOM 1262 N N . GLY A 1 161 ? 5.103 16.431 16.208 1.00 80.38 161 GLY A N 1
ATOM 1263 C CA . GLY A 1 161 ? 6.236 17.067 15.526 1.00 80.38 161 GLY A CA 1
ATOM 1264 C C . GLY A 1 161 ? 7.131 16.101 14.743 1.00 80.38 161 GLY A C 1
ATOM 1265 O O . GLY A 1 161 ? 8.269 16.444 14.424 1.00 80.38 161 GLY A O 1
ATOM 1266 N N . LEU A 1 162 ? 6.641 14.895 14.438 1.00 74.00 162 LEU A N 1
ATOM 1267 C CA . LEU A 1 162 ? 7.357 13.894 13.637 1.00 74.00 162 LEU A CA 1
ATOM 1268 C C . LEU A 1 162 ? 7.304 14.201 12.139 1.00 74.00 162 L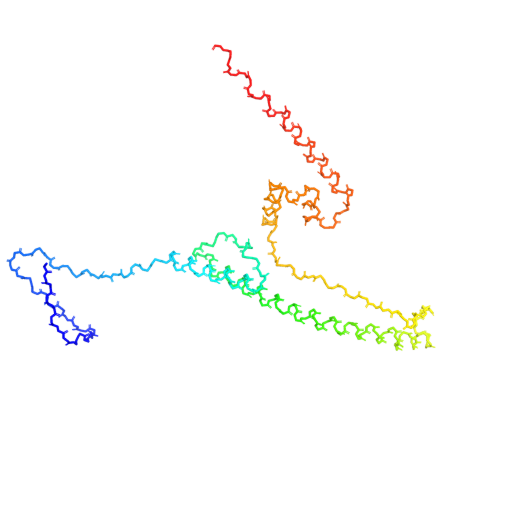EU A C 1
ATOM 1270 O O . LEU A 1 162 ? 8.217 13.827 11.403 1.00 74.00 162 LEU A O 1
ATOM 1274 N N . GLU A 1 163 ? 6.253 14.887 11.691 1.00 82.69 163 GLU A N 1
ATOM 1275 C CA . GLU A 1 163 ? 6.044 15.209 10.285 1.00 82.69 163 GLU A CA 1
ATOM 1276 C C . GLU A 1 163 ? 5.720 16.693 10.085 1.00 82.69 163 GLU A C 1
ATOM 1278 O O . GLU A 1 163 ? 5.065 17.342 10.901 1.00 82.69 163 GLU A O 1
ATOM 1283 N N . SER A 1 164 ? 6.215 17.257 8.981 1.00 85.25 164 SER A N 1
ATOM 1284 C CA . SER A 1 164 ? 5.911 18.637 8.596 1.00 85.25 164 SER A CA 1
ATOM 1285 C C . SER A 1 164 ? 4.573 18.703 7.860 1.00 85.25 164 SER A C 1
ATOM 1287 O O . SER A 1 164 ? 4.219 17.775 7.134 1.00 85.25 164 SER A O 1
ATOM 1289 N N . ARG A 1 165 ? 3.862 19.835 7.953 1.00 80.38 165 ARG A N 1
ATOM 1290 C CA . ARG A 1 165 ? 2.604 20.051 7.206 1.00 80.38 165 ARG A CA 1
ATOM 1291 C C . ARG A 1 165 ? 2.766 19.811 5.702 1.00 80.38 165 ARG A C 1
ATOM 1293 O O . ARG A 1 165 ? 1.891 19.229 5.073 1.00 80.38 165 ARG A O 1
ATOM 1300 N N . ARG A 1 166 ? 3.921 20.193 5.146 1.00 83.00 166 ARG A N 1
ATOM 1301 C CA . ARG A 1 166 ? 4.290 19.934 3.748 1.00 83.00 166 ARG A CA 1
ATOM 1302 C C . ARG A 1 166 ? 4.423 18.438 3.447 1.00 83.00 166 ARG A C 1
ATOM 1304 O O . ARG A 1 166 ? 3.929 17.982 2.422 1.00 83.00 166 ARG A O 1
ATOM 1311 N N . GLY A 1 167 ? 5.072 17.682 4.334 1.00 80.81 167 GLY A N 1
ATOM 1312 C CA . GLY A 1 167 ? 5.198 16.223 4.223 1.00 80.81 167 GLY A CA 1
ATOM 1313 C C . GLY A 1 167 ? 3.841 15.523 4.262 1.00 80.81 167 GLY A C 1
ATOM 1314 O O . GLY A 1 167 ? 3.538 14.735 3.371 1.00 80.81 167 GLY A O 1
ATOM 1315 N N . ALA A 1 168 ? 2.980 15.926 5.198 1.00 83.31 168 ALA A N 1
ATOM 1316 C CA . ALA A 1 168 ? 1.629 15.393 5.335 1.00 83.31 168 ALA A CA 1
ATOM 1317 C C . ALA A 1 168 ? 0.754 15.657 4.095 1.00 83.31 168 ALA A C 1
ATOM 1319 O O . ALA A 1 168 ? 0.073 14.755 3.610 1.00 83.31 168 ALA A O 1
ATOM 1320 N N . LEU A 1 169 ? 0.809 16.866 3.524 1.00 82.75 169 LEU A N 1
ATOM 1321 C CA . LEU A 1 169 ? 0.109 17.193 2.274 1.00 82.75 169 LEU A CA 1
ATOM 1322 C C . LEU A 1 169 ? 0.622 16.371 1.086 1.00 82.75 169 LEU A C 1
ATOM 1324 O O . LEU A 1 169 ? -0.178 15.893 0.285 1.00 82.75 169 LEU A O 1
ATOM 1328 N N . LYS A 1 170 ? 1.934 16.134 1.010 1.00 85.06 170 LYS A N 1
ATOM 1329 C CA . LYS A 1 170 ? 2.539 15.269 -0.014 1.00 85.06 170 LYS A CA 1
ATOM 1330 C C . LYS A 1 170 ? 2.167 13.794 0.164 1.00 85.06 170 LYS A C 1
ATOM 1332 O O . LYS A 1 170 ? 2.041 13.067 -0.817 1.00 85.06 170 LYS A O 1
ATOM 1337 N N . ALA A 1 171 ? 1.982 13.346 1.404 1.00 82.00 171 ALA A N 1
ATOM 1338 C CA . ALA A 1 171 ? 1.493 12.005 1.710 1.00 82.00 171 ALA A CA 1
ATOM 1339 C C . ALA A 1 171 ? 0.007 11.833 1.343 1.00 82.00 171 ALA A C 1
ATOM 1341 O O . ALA A 1 171 ? -0.388 10.751 0.908 1.00 82.00 171 ALA A O 1
ATOM 1342 N N . LEU A 1 172 ? -0.795 12.896 1.482 1.00 82.38 172 LEU A N 1
ATOM 1343 C CA . LEU A 1 172 ? -2.213 12.936 1.104 1.00 82.38 172 LEU A CA 1
ATOM 1344 C C . LEU A 1 172 ? -2.436 13.001 -0.408 1.00 82.38 172 LEU A C 1
ATOM 1346 O O . LEU A 1 172 ? -3.381 12.381 -0.896 1.00 82.38 172 LEU A O 1
ATOM 1350 N N . TYR A 1 173 ? -1.579 13.728 -1.126 1.00 84.00 173 TYR A N 1
ATOM 1351 C CA . TYR A 1 173 ? -1.683 13.937 -2.571 1.00 84.00 173 TYR A CA 1
ATOM 1352 C C . TYR A 1 173 ? -0.338 13.667 -3.263 1.00 84.00 173 TYR A C 1
ATOM 1354 O O . TYR A 1 173 ? 0.397 14.602 -3.591 1.00 84.00 173 TYR A O 1
ATOM 1362 N N . PRO A 1 174 ? 0.018 12.388 -3.488 1.00 82.62 174 PRO A N 1
ATOM 1363 C CA . PRO A 1 174 ? 1.291 12.018 -4.106 1.00 82.62 174 PRO A CA 1
ATOM 1364 C C . PRO A 1 174 ? 1.452 12.515 -5.547 1.00 82.62 174 PRO A C 1
ATOM 1366 O O . PRO A 1 174 ? 2.575 12.658 -6.024 1.00 82.62 174 PRO A O 1
ATOM 1369 N N . GLU A 1 175 ? 0.339 12.729 -6.250 1.00 84.38 175 GLU A N 1
ATOM 1370 C CA . GLU A 1 175 ? 0.302 13.241 -7.619 1.00 84.38 175 GLU A CA 1
ATOM 1371 C C . GLU A 1 175 ? 0.528 14.753 -7.732 1.00 84.38 175 GLU A C 1
ATOM 1373 O O . GLU A 1 175 ? 0.766 15.234 -8.839 1.00 84.38 175 GLU A O 1
ATOM 1378 N N . TRP A 1 176 ? 0.466 15.500 -6.624 1.00 86.25 176 TRP A N 1
ATOM 1379 C CA . TRP A 1 176 ? 0.685 16.943 -6.655 1.00 86.25 176 TRP A CA 1
ATOM 1380 C C . TRP A 1 176 ? 2.166 17.266 -6.797 1.00 86.25 176 TRP A C 1
ATOM 1382 O O . TRP A 1 176 ? 3.041 16.694 -6.138 1.00 86.25 176 TRP A O 1
ATOM 1392 N N . SER A 1 177 ? 2.441 18.230 -7.662 1.00 88.69 177 SER A N 1
ATOM 1393 C CA . SER A 1 177 ? 3.755 18.836 -7.775 1.00 88.69 177 SER A CA 1
ATOM 1394 C C . SER A 1 177 ? 4.090 19.631 -6.513 1.00 88.69 177 SER A C 1
ATOM 1396 O O . SER A 1 177 ? 3.216 20.116 -5.792 1.00 88.69 177 SER A O 1
ATOM 1398 N N . ASP A 1 178 ? 5.385 19.821 -6.259 1.00 86.88 178 ASP A N 1
ATOM 1399 C CA . ASP A 1 178 ? 5.836 20.616 -5.114 1.00 86.88 178 ASP A CA 1
ATOM 1400 C C . ASP A 1 178 ? 5.288 22.062 -5.154 1.00 86.88 178 ASP A C 1
ATOM 1402 O O . ASP A 1 178 ? 5.084 22.658 -4.101 1.00 86.88 178 ASP A O 1
ATOM 1406 N N . SER A 1 179 ? 4.984 22.596 -6.346 1.00 85.88 179 SER A N 1
ATOM 1407 C CA . SER A 1 179 ? 4.383 23.926 -6.524 1.00 85.88 179 SER A CA 1
ATOM 1408 C C . SER A 1 179 ? 2.920 23.985 -6.079 1.00 85.88 179 SER A C 1
ATOM 1410 O O . SER A 1 179 ? 2.520 24.955 -5.443 1.00 85.88 179 SER A O 1
ATOM 1412 N N . GLU A 1 180 ? 2.122 22.962 -6.394 1.00 85.69 180 GLU A N 1
ATOM 1413 C CA . GLU A 1 180 ? 0.705 22.892 -5.999 1.00 85.69 180 GLU A CA 1
ATOM 1414 C C . GLU A 1 180 ? 0.560 22.709 -4.483 1.00 85.69 180 GLU A C 1
ATOM 1416 O O . GLU A 1 180 ? -0.352 23.252 -3.860 1.00 85.69 180 GLU A O 1
ATOM 1421 N N . ILE A 1 181 ? 1.500 21.983 -3.870 1.00 86.62 181 ILE A N 1
ATOM 1422 C CA . ILE A 1 181 ? 1.563 21.813 -2.414 1.00 86.62 181 ILE A CA 1
ATOM 1423 C C . ILE A 1 181 ? 1.872 23.147 -1.726 1.00 86.62 181 ILE A C 1
ATOM 1425 O O . ILE A 1 181 ? 1.237 23.477 -0.723 1.00 86.62 181 ILE A O 1
ATOM 1429 N N . ASP A 1 182 ? 2.826 23.914 -2.255 1.00 87.69 182 ASP A N 1
ATOM 1430 C CA . ASP A 1 182 ? 3.217 25.203 -1.680 1.00 87.69 182 ASP A CA 1
ATOM 1431 C C . ASP A 1 182 ? 2.108 26.265 -1.847 1.00 87.69 182 ASP A C 1
ATOM 1433 O O . ASP A 1 182 ? 1.853 27.031 -0.918 1.00 87.69 182 ASP A O 1
ATOM 1437 N N . GLU A 1 183 ? 1.378 26.260 -2.969 1.00 90.31 183 GLU A N 1
ATOM 1438 C CA . GLU A 1 183 ? 0.195 27.113 -3.175 1.00 90.31 183 GLU A CA 1
ATOM 1439 C C . GLU A 1 183 ? -0.919 26.794 -2.169 1.00 90.31 183 GLU A C 1
ATOM 1441 O O . GLU A 1 183 ? -1.459 27.691 -1.520 1.00 90.31 183 GLU A O 1
ATOM 1446 N N . LYS A 1 184 ? -1.217 25.505 -1.969 1.00 85.25 184 LYS A N 1
ATOM 1447 C CA . LYS A 1 184 ? -2.234 25.070 -1.004 1.00 85.25 184 LYS A CA 1
ATOM 1448 C C . LYS A 1 184 ? -1.848 25.363 0.441 1.00 85.25 184 LYS A C 1
ATOM 1450 O O . LYS A 1 184 ? -2.714 25.707 1.240 1.00 85.25 184 LYS A O 1
ATOM 1455 N N . LEU A 1 185 ? -0.566 25.267 0.789 1.00 87.88 185 LEU A N 1
ATOM 1456 C CA . LEU A 1 185 ? -0.080 25.694 2.104 1.00 87.88 185 LEU A CA 1
ATOM 1457 C C . LEU A 1 185 ? -0.279 27.196 2.318 1.00 87.88 185 LEU A C 1
ATOM 1459 O O . LEU A 1 185 ? -0.743 27.593 3.385 1.00 87.88 185 LEU A O 1
ATOM 1463 N N . ALA A 1 186 ? 0.024 28.014 1.308 1.00 88.38 186 ALA A N 1
ATOM 1464 C CA . ALA A 1 186 ? -0.162 29.458 1.384 1.00 88.38 186 ALA A CA 1
ATOM 1465 C C . ALA A 1 186 ? -1.642 29.846 1.548 1.00 88.38 186 ALA A C 1
ATOM 1467 O O . ALA A 1 186 ? -1.950 30.735 2.340 1.00 88.38 186 ALA A O 1
ATOM 1468 N N . GLU A 1 187 ? -2.555 29.158 0.856 1.00 88.62 187 GLU A N 1
ATOM 1469 C CA . GLU A 1 187 ? -4.006 29.330 1.017 1.00 88.62 187 GLU A CA 1
ATOM 1470 C C . GLU A 1 187 ? -4.455 29.001 2.451 1.00 88.62 187 GLU A C 1
ATOM 1472 O O . GLU A 1 187 ? -5.104 29.822 3.095 1.00 88.62 187 GLU A O 1
ATOM 1477 N N . ILE A 1 188 ? -4.029 27.854 2.995 1.00 85.62 188 ILE A N 1
ATOM 1478 C CA . ILE A 1 188 ? -4.371 27.424 4.362 1.00 85.62 188 ILE A CA 1
ATOM 1479 C C . ILE A 1 188 ? -3.833 28.406 5.414 1.00 85.62 188 ILE A C 1
ATOM 1481 O O . ILE A 1 188 ? -4.529 28.744 6.374 1.00 85.62 188 ILE A O 1
ATOM 1485 N N . ASP A 1 189 ? -2.591 28.869 5.262 1.00 86.88 189 ASP A N 1
ATOM 1486 C CA . ASP A 1 189 ? -1.994 29.818 6.202 1.00 86.88 189 ASP A CA 1
ATOM 1487 C C . ASP A 1 189 ? -2.673 31.199 6.119 1.00 86.88 189 ASP A C 1
ATOM 1489 O O . ASP A 1 189 ? -2.861 31.844 7.158 1.00 86.88 189 ASP A O 1
ATOM 1493 N N . ALA A 1 190 ? -3.110 31.625 4.927 1.00 84.62 190 ALA A N 1
ATOM 1494 C CA . ALA A 1 190 ? -3.889 32.848 4.722 1.00 84.62 190 ALA A CA 1
ATOM 1495 C C . ALA A 1 190 ? -5.292 32.754 5.347 1.00 84.62 190 ALA A C 1
ATOM 1497 O O . ALA A 1 190 ? -5.706 33.668 6.058 1.00 84.62 190 ALA A O 1
ATOM 1498 N N . GLU A 1 191 ? -6.003 31.639 5.163 1.00 81.94 191 GLU A N 1
ATOM 1499 C CA . GLU A 1 191 ? -7.299 31.395 5.811 1.00 81.94 191 GLU A CA 1
ATOM 1500 C C . GLU A 1 191 ? -7.172 31.358 7.336 1.00 81.94 191 GLU A C 1
ATOM 1502 O O . GLU A 1 191 ? -8.005 31.909 8.055 1.00 81.94 191 GLU A O 1
ATOM 1507 N N . ARG A 1 192 ? -6.098 30.756 7.857 1.00 77.75 192 ARG A N 1
ATOM 1508 C CA . ARG A 1 192 ? -5.851 30.705 9.299 1.00 77.75 192 ARG A CA 1
ATOM 1509 C C . ARG A 1 192 ? -5.556 32.082 9.880 1.00 77.75 192 ARG A C 1
ATOM 1511 O O . ARG A 1 192 ? -6.046 32.397 10.963 1.00 77.75 192 ARG A O 1
ATOM 1518 N N . THR A 1 193 ? -4.746 32.887 9.193 1.00 75.69 193 THR A N 1
ATOM 1519 C CA . THR A 1 193 ? -4.479 34.266 9.626 1.00 75.69 193 THR A CA 1
ATOM 1520 C C . THR A 1 193 ? -5.726 35.130 9.523 1.00 75.69 193 THR A C 1
ATOM 1522 O O . THR A 1 193 ? -5.968 35.918 10.429 1.00 75.69 193 THR A O 1
ATOM 1525 N N . PHE A 1 194 ? -6.549 34.938 8.492 1.00 74.69 194 PHE A N 1
ATOM 1526 C CA . PHE A 1 194 ? -7.843 35.597 8.358 1.00 74.69 194 PHE A CA 1
ATOM 1527 C C . PHE A 1 194 ? -8.790 35.223 9.508 1.00 74.69 194 PHE A C 1
ATOM 1529 O O . PHE A 1 194 ? -9.235 36.106 10.232 1.00 74.69 194 PHE A O 1
ATOM 1536 N N . ASN A 1 195 ? -9.022 33.936 9.772 1.00 70.50 195 ASN A N 1
ATOM 1537 C CA . ASN A 1 195 ? -9.900 33.501 10.865 1.00 70.50 195 ASN A CA 1
ATOM 1538 C C . ASN A 1 195 ? -9.399 33.959 12.243 1.00 70.50 195 ASN A C 1
ATOM 1540 O O . ASN A 1 195 ? -10.193 34.434 13.050 1.00 70.50 195 ASN A O 1
ATOM 1544 N N . ALA A 1 196 ? -8.086 33.919 12.493 1.00 68.69 196 ALA A N 1
ATOM 1545 C CA . ALA A 1 196 ? -7.508 34.437 13.734 1.00 68.69 196 ALA A CA 1
ATOM 1546 C C . ALA A 1 196 ? -7.673 35.962 13.890 1.00 68.69 196 ALA A C 1
ATOM 1548 O O . ALA A 1 196 ? -7.719 36.457 15.013 1.00 68.69 196 ALA A O 1
ATOM 1549 N N . LEU A 1 197 ? -7.761 36.714 12.787 1.00 66.62 197 LEU A N 1
ATOM 1550 C CA . LEU A 1 197 ? -8.001 38.159 12.817 1.00 66.62 197 LEU A CA 1
ATOM 1551 C C . LEU A 1 197 ? -9.469 38.498 13.121 1.00 66.62 197 LEU A C 1
ATOM 1553 O O . LEU A 1 197 ? -9.737 39.529 13.731 1.00 66.62 197 LEU A O 1
ATOM 1557 N N . PHE A 1 198 ? -10.405 37.646 12.693 1.00 62.59 198 PHE A N 1
ATOM 1558 C CA . PHE A 1 198 ? -11.844 37.867 12.853 1.00 62.59 198 PHE A CA 1
ATOM 1559 C C . PHE A 1 198 ? -12.414 37.273 14.155 1.00 62.59 198 PHE A C 1
ATOM 1561 O O . PHE A 1 198 ? -13.303 37.883 14.738 1.00 62.59 198 PHE A O 1
ATOM 1568 N N . GLU A 1 199 ? -11.876 36.168 14.684 1.00 57.59 199 GLU A N 1
ATOM 1569 C CA . GLU A 1 199 ? -12.333 35.592 15.968 1.00 57.59 199 GLU A CA 1
ATOM 1570 C C . GLU A 1 199 ? -11.945 36.428 17.204 1.00 57.59 199 GLU A C 1
ATOM 1572 O O . GLU A 1 199 ? -12.569 36.301 18.255 1.00 57.59 199 GLU A O 1
ATOM 1577 N N . VAL A 1 200 ? -10.953 37.318 17.103 1.00 54.38 200 VAL A N 1
ATOM 1578 C CA . VAL A 1 200 ? -10.552 38.209 18.213 1.00 54.38 200 VAL A CA 1
ATOM 1579 C C . VAL A 1 200 ? -11.492 39.426 18.347 1.00 54.38 200 VAL A C 1
ATOM 1581 O O . VAL A 1 200 ? -11.453 40.124 19.357 1.00 54.38 200 VAL A O 1
ATOM 1584 N N . GLY A 1 201 ? -12.378 39.668 17.372 1.00 48.84 201 GLY A N 1
ATOM 1585 C CA . GLY A 1 201 ? -13.281 40.827 17.349 1.00 48.84 201 GLY A CA 1
ATOM 1586 C C . GLY A 1 201 ? -14.557 40.710 18.195 1.00 48.84 201 GLY A C 1
ATOM 1587 O O . GLY A 1 201 ? -15.111 41.738 18.568 1.00 48.84 201 GLY A O 1
ATOM 1588 N N . ASP A 1 202 ? -14.999 39.499 18.546 1.00 50.03 202 ASP A N 1
ATOM 1589 C CA . ASP A 1 202 ? -16.298 39.277 19.216 1.00 50.03 202 ASP A CA 1
ATOM 1590 C C . ASP A 1 202 ? -16.201 39.143 20.755 1.00 50.03 202 ASP A C 1
ATOM 1592 O O . ASP A 1 202 ? -17.191 38.856 21.430 1.00 50.03 202 ASP A O 1
ATOM 1596 N N . GLY A 1 203 ? -15.013 39.349 21.341 1.00 48.56 203 GLY A N 1
ATOM 1597 C CA . GLY A 1 203 ? -14.750 39.096 22.766 1.00 48.56 203 GLY A CA 1
ATOM 1598 C C . GLY A 1 203 ? -14.701 40.309 23.709 1.00 48.56 203 GLY A C 1
ATOM 1599 O O . GLY A 1 203 ? -14.701 40.106 24.922 1.00 48.56 203 GLY A O 1
ATOM 1600 N N . GLU A 1 204 ? -14.647 41.554 23.216 1.00 46.38 204 GLU A N 1
ATOM 1601 C CA . GLU A 1 204 ? -14.321 42.726 24.064 1.00 46.38 204 GLU A CA 1
ATOM 1602 C C . GLU A 1 204 ? -15.479 43.698 24.389 1.00 46.38 204 GLU A C 1
ATOM 1604 O O . GLU A 1 204 ? -15.250 44.686 25.085 1.00 46.38 204 GLU A O 1
ATOM 1609 N N . GLU A 1 205 ? -16.735 43.426 24.011 1.00 48.50 205 GLU A N 1
ATOM 1610 C CA . GLU A 1 205 ? -17.855 44.363 24.271 1.00 48.50 205 GLU A CA 1
ATOM 1611 C C . GLU A 1 205 ? -18.770 44.045 25.477 1.00 48.50 205 GLU A C 1
ATOM 1613 O O . GLU A 1 205 ? -19.738 44.764 25.703 1.00 48.50 205 GLU A O 1
ATOM 1618 N N . GLN A 1 206 ? -18.481 43.046 26.323 1.00 46.88 206 GLN A N 1
ATOM 1619 C CA . GLN A 1 206 ? -19.375 42.685 27.452 1.00 46.88 206 GLN A CA 1
ATOM 1620 C C . GLN A 1 206 ? -18.873 43.006 28.872 1.00 46.88 206 GLN A C 1
ATOM 1622 O O . GLN A 1 206 ? -19.353 42.417 29.835 1.00 46.88 206 GLN A O 1
ATOM 1627 N N . ASN A 1 207 ? -17.947 43.952 29.057 1.00 48.19 207 ASN A N 1
ATOM 1628 C CA . ASN A 1 207 ? -17.543 44.373 30.414 1.00 48.19 207 ASN A CA 1
ATOM 1629 C C . ASN A 1 207 ? -17.339 45.886 30.566 1.00 48.19 207 ASN A C 1
ATOM 1631 O O . ASN A 1 207 ? -16.367 46.352 31.166 1.00 48.19 207 ASN A O 1
ATOM 1635 N N . ARG A 1 208 ? -18.277 46.668 30.031 1.00 46.00 208 ARG A N 1
ATOM 1636 C CA . ARG A 1 208 ? -18.462 48.073 30.400 1.00 46.00 208 ARG A CA 1
ATOM 1637 C C . ARG A 1 208 ? -19.949 48.392 30.437 1.00 46.00 208 ARG A C 1
ATOM 1639 O O . ARG A 1 208 ? -20.480 48.830 29.430 1.00 46.00 208 ARG A O 1
ATOM 1646 N N . ASP A 1 209 ? -20.573 48.114 31.576 1.00 44.78 209 ASP A N 1
ATOM 1647 C CA . ASP A 1 209 ? -21.643 48.919 32.186 1.00 44.78 209 ASP A CA 1
ATOM 1648 C C . ASP A 1 209 ? -21.863 48.476 33.642 1.00 44.78 209 ASP A C 1
ATOM 1650 O O . ASP A 1 209 ?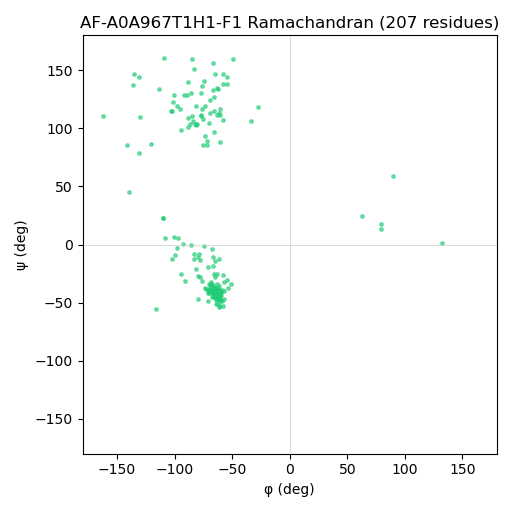 -21.973 47.251 33.887 1.00 44.78 209 ASP A O 1
#

pLDDT: mean 70.06, std 15.01, range [29.55, 90.31]